Protein AF-A0A2T7PYX0-F1 (afdb_monomer)

Foldseek 3Di:
DDLVVLQVVLLQEAEEEEQDEPVLLLLVQLQLLLCVVAEPTQYEYEYEYAPVCQVQSLCLCCVWPNVPHHYDYQHDHQCNCPVVDDCPDPPNVCNRVSVVCVVCCCVSCVSRNDYHYDYSQKGWNHDDSDDDDPVDNDDDQDDDPCVPDDDDPDDDDDDPDDDPDDDPPPDHTDMDGDDDPDRCQVQLPDQVSQVSGIDRSVQCDWGHHNSDIDHRPPDDDDPDDPPDPPDDDDDDDDDDDDDDD

Sequence (245 aa):
MDSTYRRLVDLDTVHVAIFADEKLFPGVVTLTNSIVSNTASPVTFHFVTFPSNATRLRLWITGSKLRNITFEIVELPINALEGKYRSRSPRKELSSPLNFARFYLQSLFPTVGKIIYIDSDCLVLELYNIQLSSDHPVSLLRICDLRRDKFPPPPPPPPPLRTYKNKKLNLTAKLIHWNGQRKPWMSCQSPLWNQYSVPDPCGRVQWCVKGVSHRPGSSTPEEQSPITYISQPDNDLANVLPNGV

Structure (mmCIF, N/CA/C/O backbone):
data_AF-A0A2T7PYX0-F1
#
_entry.id   AF-A0A2T7PYX0-F1
#
loop_
_atom_site.group_PDB
_atom_site.id
_atom_site.type_symbol
_atom_site.label_atom_id
_atom_site.label_alt_id
_atom_site.label_comp_id
_atom_site.label_asym_id
_atom_site.label_entity_id
_atom_site.label_seq_id
_atom_site.pdbx_PDB_ins_code
_atom_site.Cartn_x
_atom_site.Cartn_y
_atom_site.Cartn_z
_atom_site.occupancy
_atom_site.B_iso_or_equiv
_atom_site.auth_seq_id
_atom_site.auth_comp_id
_atom_site.auth_asym_id
_atom_site.auth_atom_id
_atom_site.pdbx_PDB_model_num
ATOM 1 N N . MET A 1 1 ? -9.691 -28.119 5.910 1.00 45.59 1 MET A N 1
ATOM 2 C CA . MET A 1 1 ? -10.415 -26.835 6.057 1.00 45.59 1 MET A CA 1
ATOM 3 C C . MET A 1 1 ? -10.882 -26.400 4.681 1.00 45.59 1 MET A C 1
ATOM 5 O O . MET A 1 1 ? -10.051 -26.336 3.784 1.00 45.59 1 MET A O 1
ATOM 9 N N . ASP A 1 2 ? -12.185 -26.189 4.509 1.00 49.34 2 ASP A N 1
ATOM 10 C CA . ASP A 1 2 ? -12.818 -25.925 3.212 1.00 49.34 2 ASP A CA 1
ATOM 11 C C . ASP A 1 2 ? -12.583 -24.480 2.714 1.00 49.34 2 ASP A C 1
ATOM 13 O O . ASP A 1 2 ? -12.496 -23.532 3.499 1.00 49.34 2 ASP A O 1
ATOM 17 N N . SER A 1 3 ? -12.480 -24.322 1.394 1.00 50.75 3 SER A N 1
ATOM 18 C CA . SER A 1 3 ? -12.321 -23.058 0.662 1.00 50.75 3 SER A CA 1
ATOM 19 C C . SER A 1 3 ? -13.410 -22.031 0.994 1.00 50.75 3 SER A C 1
ATOM 21 O O . SER A 1 3 ? -13.128 -20.839 1.122 1.00 50.75 3 SER A O 1
ATOM 23 N N . THR A 1 4 ? -14.633 -22.505 1.229 1.00 55.12 4 THR A N 1
ATOM 24 C CA . THR A 1 4 ? -15.793 -21.701 1.622 1.00 55.12 4 THR A CA 1
ATOM 25 C C . THR A 1 4 ? -15.599 -21.060 2.997 1.00 55.12 4 THR A C 1
ATOM 27 O O . THR A 1 4 ? -15.899 -19.884 3.181 1.00 55.12 4 THR A O 1
ATOM 30 N N . TYR A 1 5 ? -15.017 -21.800 3.949 1.00 47.62 5 TYR A N 1
ATOM 31 C CA . TYR A 1 5 ? -14.741 -21.308 5.301 1.00 47.62 5 TYR A CA 1
ATOM 32 C C . TYR A 1 5 ? -13.643 -20.236 5.305 1.00 47.62 5 TYR A C 1
ATOM 34 O O . TYR A 1 5 ? -13.800 -19.209 5.959 1.00 47.62 5 TYR A O 1
ATOM 42 N N . ARG A 1 6 ? -12.572 -20.406 4.510 1.00 51.53 6 ARG A N 1
ATOM 43 C CA . ARG A 1 6 ? -11.558 -19.346 4.325 1.00 51.53 6 ARG A CA 1
ATOM 44 C C . ARG A 1 6 ? -12.172 -18.060 3.775 1.00 51.53 6 ARG A C 1
ATOM 46 O O . ARG A 1 6 ? -11.852 -16.986 4.264 1.00 51.53 6 ARG A O 1
ATOM 53 N N . ARG A 1 7 ? -13.086 -18.174 2.806 1.00 51.81 7 ARG A N 1
ATOM 54 C CA . ARG A 1 7 ? -13.753 -17.024 2.182 1.00 51.81 7 ARG A CA 1
ATOM 55 C C . ARG A 1 7 ? -14.640 -16.245 3.158 1.00 51.81 7 ARG A C 1
ATOM 57 O O . ARG A 1 7 ? -14.761 -15.039 3.005 1.00 51.81 7 ARG A O 1
ATOM 64 N N . LEU A 1 8 ? -15.239 -16.920 4.144 1.00 50.53 8 LEU A N 1
ATOM 65 C CA . LEU A 1 8 ? -16.044 -16.288 5.198 1.00 50.53 8 LEU A CA 1
ATOM 66 C C . LEU A 1 8 ? -15.177 -15.570 6.245 1.00 50.53 8 LEU A C 1
ATOM 68 O O . LEU A 1 8 ? -15.531 -14.471 6.653 1.00 50.53 8 LEU A O 1
ATOM 72 N N . VAL A 1 9 ? -14.030 -16.144 6.629 1.00 50.88 9 VAL A N 1
ATOM 73 C CA . VAL A 1 9 ? -13.067 -15.515 7.561 1.00 50.88 9 VAL A CA 1
ATOM 74 C C . VAL A 1 9 ? -12.442 -14.242 6.963 1.00 50.88 9 VAL A C 1
ATOM 76 O O . VAL A 1 9 ? -12.167 -13.284 7.682 1.00 50.88 9 VAL A O 1
ATOM 79 N N . ASP A 1 10 ? -12.285 -14.196 5.640 1.00 60.59 10 ASP A N 1
ATOM 80 C CA . ASP A 1 10 ? -11.769 -13.037 4.895 1.00 60.59 10 ASP A CA 1
ATOM 81 C C . ASP A 1 10 ? -12.749 -11.843 4.864 1.00 60.59 10 ASP A C 1
ATOM 83 O O . ASP A 1 10 ? -12.353 -10.718 4.571 1.00 60.59 10 ASP A O 1
ATOM 87 N N . LEU A 1 11 ? -14.041 -12.047 5.166 1.00 65.81 11 LEU A N 1
ATOM 88 C CA . LEU A 1 11 ? -15.045 -10.974 5.088 1.00 65.81 11 LEU A CA 1
ATOM 89 C C . LEU A 1 11 ? -14.947 -9.962 6.234 1.00 65.81 11 LEU A C 1
ATOM 91 O O . LEU A 1 11 ? -15.359 -8.815 6.042 1.00 65.81 11 LEU A O 1
ATOM 95 N N . ASP A 1 12 ? -14.401 -10.356 7.385 1.00 76.31 12 ASP A N 1
ATOM 96 C CA . ASP A 1 12 ? -14.245 -9.487 8.562 1.00 76.31 12 ASP A CA 1
ATOM 97 C C . ASP A 1 12 ? -12.929 -8.692 8.551 1.00 76.31 12 ASP A C 1
ATOM 99 O O . ASP A 1 12 ? -12.754 -7.755 9.335 1.00 76.31 12 ASP A O 1
ATOM 103 N N . THR A 1 13 ? -12.025 -9.022 7.625 1.00 86.06 13 THR A N 1
ATOM 104 C CA . THR A 1 13 ? -10.734 -8.352 7.445 1.00 86.06 13 THR A CA 1
ATOM 105 C C . THR A 1 13 ? -10.781 -7.409 6.245 1.00 86.06 13 THR A C 1
ATOM 107 O O . THR A 1 13 ? -11.358 -7.700 5.199 1.00 86.06 13 THR A O 1
ATOM 110 N N . VAL A 1 14 ? -10.163 -6.237 6.378 1.00 89.88 14 VAL A N 1
ATOM 111 C CA . VAL A 1 14 ? -9.991 -5.304 5.263 1.00 89.88 14 VAL A CA 1
ATOM 112 C C . VAL A 1 14 ? -8.691 -5.644 4.540 1.00 89.88 14 VAL A C 1
ATOM 114 O O . VAL A 1 14 ? -7.608 -5.506 5.103 1.00 89.88 14 VAL A O 1
ATOM 117 N N . HIS A 1 15 ? -8.779 -6.058 3.278 1.00 92.62 15 HIS A N 1
ATOM 118 C CA . HIS A 1 15 ? -7.598 -6.285 2.445 1.00 92.62 15 HIS A CA 1
ATOM 119 C C . HIS A 1 15 ? -7.263 -5.025 1.657 1.00 92.62 15 HIS A C 1
ATOM 121 O O . HIS A 1 15 ? -8.104 -4.514 0.913 1.00 92.62 15 HIS A O 1
ATOM 127 N N . VAL A 1 16 ? -6.031 -4.536 1.794 1.00 95.00 16 VAL A N 1
ATOM 128 C CA . VAL A 1 16 ? -5.561 -3.326 1.108 1.00 95.00 16 VAL A CA 1
ATOM 129 C C . VAL A 1 16 ? -4.380 -3.666 0.213 1.00 95.00 16 VAL A C 1
ATOM 131 O O . VAL A 1 16 ? -3.345 -4.103 0.704 1.00 95.00 16 VAL A O 1
ATOM 134 N N . ALA A 1 17 ? -4.510 -3.421 -1.089 1.00 96.38 17 ALA A N 1
ATOM 135 C CA . ALA A 1 17 ? -3.428 -3.564 -2.053 1.00 96.38 17 ALA A CA 1
ATOM 136 C C . ALA A 1 17 ? -2.773 -2.216 -2.362 1.00 96.38 17 ALA A C 1
ATOM 138 O O . ALA A 1 17 ? -3.450 -1.260 -2.751 1.00 96.38 17 ALA A O 1
ATOM 139 N N . ILE A 1 18 ? -1.446 -2.160 -2.241 1.00 96.56 18 ILE A N 1
ATOM 140 C CA . ILE A 1 18 ? -0.637 -0.978 -2.559 1.00 96.56 18 ILE A CA 1
ATOM 141 C C . ILE A 1 18 ? 0.453 -1.399 -3.543 1.00 96.56 18 ILE A C 1
ATOM 143 O O . ILE A 1 18 ? 1.272 -2.267 -3.248 1.00 96.56 18 ILE A O 1
ATOM 147 N N . PHE A 1 19 ? 0.466 -0.766 -4.714 1.00 94.69 19 PHE A N 1
ATOM 148 C CA . PHE A 1 19 ? 1.406 -1.059 -5.794 1.00 94.69 19 PHE A CA 1
ATOM 149 C C . PHE A 1 19 ? 2.456 0.040 -5.846 1.00 94.69 19 PHE A C 1
ATOM 151 O O . PHE A 1 19 ? 2.123 1.207 -6.060 1.00 94.69 19 PHE A O 1
ATOM 158 N N . ALA A 1 20 ? 3.721 -0.308 -5.632 1.00 92.00 20 ALA A N 1
ATOM 159 C CA . ALA A 1 20 ? 4.752 0.705 -5.474 1.00 92.00 20 ALA A CA 1
ATOM 160 C C . ALA A 1 20 ? 6.152 0.222 -5.840 1.00 92.00 20 ALA A C 1
ATOM 162 O O . ALA A 1 20 ? 6.590 -0.871 -5.486 1.00 92.00 20 ALA A O 1
ATOM 163 N N . ASP A 1 21 ? 6.869 1.099 -6.531 1.00 90.31 21 ASP A N 1
ATOM 164 C CA . ASP A 1 21 ? 8.304 0.982 -6.760 1.00 90.31 21 ASP A CA 1
ATOM 165 C C . ASP A 1 21 ? 9.078 1.624 -5.594 1.00 90.31 21 ASP A C 1
ATOM 167 O O . ASP A 1 21 ? 8.507 2.372 -4.800 1.00 90.31 21 ASP A O 1
ATOM 171 N N . GLU A 1 22 ? 10.387 1.393 -5.523 1.00 89.50 22 GLU A N 1
ATOM 172 C CA . GLU A 1 22 ? 11.297 1.902 -4.490 1.00 89.50 22 GLU A CA 1
ATOM 173 C C . GLU A 1 22 ? 11.087 3.385 -4.169 1.00 89.50 22 GLU A C 1
ATOM 175 O O . GLU A 1 22 ? 10.960 3.765 -3.006 1.00 89.50 22 GLU A O 1
ATOM 180 N N . LYS A 1 23 ? 11.000 4.222 -5.206 1.00 87.31 23 LYS A N 1
ATOM 181 C CA . LYS A 1 23 ? 10.829 5.679 -5.080 1.00 87.31 23 LYS A CA 1
ATOM 182 C C . LYS A 1 23 ? 9.535 6.099 -4.369 1.00 87.31 23 LYS A C 1
ATOM 184 O O . LYS A 1 23 ? 9.411 7.249 -3.951 1.00 87.31 23 LYS A O 1
ATOM 189 N N . LEU A 1 24 ? 8.559 5.196 -4.285 1.00 90.94 24 LEU A N 1
ATOM 190 C CA . LEU A 1 24 ? 7.258 5.412 -3.657 1.00 90.94 24 LEU A CA 1
ATOM 191 C C . LEU A 1 24 ? 7.187 4.821 -2.243 1.00 90.94 24 LEU A C 1
ATOM 193 O O . LEU A 1 24 ? 6.180 5.020 -1.574 1.00 90.94 24 LEU A O 1
ATOM 197 N N . PHE A 1 25 ? 8.228 4.137 -1.754 1.00 93.25 25 PHE A N 1
ATOM 198 C CA . PHE A 1 25 ? 8.221 3.521 -0.422 1.00 93.25 25 PHE A CA 1
ATOM 199 C C . PHE A 1 25 ? 7.932 4.500 0.724 1.00 93.25 25 PHE A C 1
ATOM 201 O O . PHE A 1 25 ? 7.120 4.125 1.567 1.00 93.25 25 PHE A O 1
ATOM 208 N N . PRO A 1 26 ? 8.443 5.753 0.740 1.00 92.06 26 PRO A N 1
ATOM 209 C CA . PRO A 1 26 ? 7.994 6.756 1.710 1.00 92.06 26 PRO A CA 1
ATOM 210 C C . PRO A 1 26 ? 6.471 6.950 1.704 1.00 92.06 26 PRO A C 1
ATOM 212 O O . PRO A 1 26 ? 5.853 7.059 2.761 1.00 92.06 26 PRO A O 1
ATOM 215 N N . GLY A 1 27 ? 5.868 6.945 0.511 1.00 92.81 27 GLY A N 1
ATOM 216 C CA . GLY A 1 27 ? 4.422 6.932 0.287 1.00 92.81 27 GLY A CA 1
ATOM 217 C C . GLY A 1 27 ? 3.745 5.730 0.929 1.00 92.81 27 GLY A C 1
ATOM 218 O O . GLY A 1 27 ? 2.864 5.880 1.769 1.00 92.81 27 GLY A O 1
ATOM 219 N N . VAL A 1 28 ? 4.220 4.533 0.583 1.00 95.62 28 VAL A N 1
ATOM 220 C CA . VAL A 1 28 ? 3.688 3.251 1.066 1.00 95.62 28 VAL A CA 1
ATOM 221 C C . VAL A 1 28 ? 3.674 3.178 2.586 1.00 95.62 28 VAL A C 1
ATOM 223 O O . VAL A 1 28 ? 2.632 2.888 3.171 1.00 95.62 28 VAL A O 1
ATOM 226 N N . VAL A 1 29 ? 4.805 3.449 3.242 1.00 95.88 29 VAL A N 1
ATOM 227 C CA . VAL A 1 29 ? 4.905 3.326 4.703 1.00 95.88 29 VAL A CA 1
ATOM 228 C C . VAL A 1 29 ? 4.085 4.399 5.415 1.00 95.88 29 VAL A C 1
ATOM 230 O O . VAL A 1 29 ? 3.474 4.114 6.443 1.00 95.88 29 VAL A O 1
ATOM 233 N N . THR A 1 30 ? 3.989 5.602 4.839 1.00 94.25 30 THR A N 1
ATOM 234 C CA . THR A 1 30 ? 3.149 6.681 5.380 1.00 94.25 30 THR A CA 1
ATOM 235 C C . THR A 1 30 ? 1.665 6.333 5.260 1.00 94.25 30 THR A C 1
ATOM 237 O O . THR A 1 30 ? 0.934 6.411 6.247 1.00 94.25 30 THR A O 1
ATOM 240 N N . LEU A 1 31 ? 1.219 5.885 4.081 1.00 95.56 31 LEU A N 1
ATOM 241 C CA . LEU A 1 31 ? -0.151 5.426 3.849 1.00 95.56 31 LEU A CA 1
ATOM 242 C C . LEU A 1 31 ? -0.504 4.267 4.787 1.00 95.56 31 LEU A C 1
ATOM 244 O O . LEU A 1 31 ? -1.531 4.318 5.460 1.00 95.56 31 LEU A O 1
ATOM 248 N N . THR A 1 32 ? 0.367 3.262 4.885 1.00 97.38 32 THR A N 1
ATOM 249 C CA . THR A 1 32 ? 0.182 2.102 5.773 1.00 97.38 32 THR A CA 1
ATOM 250 C C . THR A 1 32 ? -0.001 2.555 7.216 1.00 97.38 32 THR A C 1
ATOM 252 O O . THR A 1 32 ? -0.962 2.164 7.873 1.00 97.38 32 THR A O 1
ATOM 255 N N . ASN A 1 33 ? 0.866 3.451 7.693 1.00 96.38 33 ASN A N 1
ATOM 256 C CA . ASN A 1 33 ? 0.753 4.006 9.032 1.00 96.38 33 ASN A CA 1
ATOM 257 C C . ASN A 1 33 ? -0.545 4.808 9.233 1.00 96.38 33 ASN A C 1
ATOM 259 O O . ASN A 1 33 ? -1.154 4.708 10.297 1.00 96.38 33 ASN A O 1
ATOM 263 N N . SER A 1 34 ? -1.004 5.560 8.226 1.00 94.81 34 SER A N 1
ATOM 264 C CA . SER A 1 34 ? -2.297 6.259 8.292 1.00 94.81 34 SER A CA 1
ATOM 265 C C . SER A 1 34 ? -3.483 5.296 8.379 1.00 94.81 34 SER A C 1
ATOM 267 O O . SER A 1 34 ? -4.383 5.525 9.177 1.00 94.81 34 SER A O 1
ATOM 269 N N . ILE A 1 35 ? -3.453 4.178 7.647 1.00 94.69 35 ILE A N 1
ATOM 270 C CA . ILE A 1 35 ? -4.499 3.150 7.703 1.00 94.69 35 ILE A CA 1
ATOM 271 C C . ILE A 1 35 ? -4.519 2.503 9.084 1.00 94.69 35 ILE A C 1
ATOM 273 O O . ILE A 1 35 ? -5.569 2.472 9.718 1.00 94.69 35 ILE A O 1
ATOM 277 N N . VAL A 1 36 ? -3.365 2.046 9.576 1.00 94.25 36 VAL A N 1
ATOM 278 C CA . VAL A 1 36 ? -3.244 1.415 10.901 1.00 94.25 36 VAL A CA 1
ATOM 279 C C . VAL A 1 36 ? -3.719 2.351 12.013 1.00 94.25 36 VAL A C 1
ATOM 281 O O . VAL A 1 36 ? -4.397 1.911 12.932 1.00 94.25 36 VAL A O 1
ATOM 284 N N . SER A 1 37 ? -3.406 3.645 11.921 1.00 92.12 37 SER A N 1
ATOM 285 C CA . SER A 1 37 ? -3.789 4.622 12.950 1.00 92.12 37 SER A CA 1
ATOM 286 C C . SER A 1 37 ? -5.286 4.950 12.956 1.00 92.12 37 SER A C 1
ATOM 288 O O . SER A 1 37 ? -5.793 5.420 13.969 1.00 92.12 37 SER A O 1
ATOM 290 N N . ASN A 1 38 ? -5.984 4.736 11.836 1.00 89.75 38 ASN A N 1
ATOM 291 C CA . ASN A 1 38 ? -7.337 5.254 11.608 1.00 89.75 38 ASN A CA 1
ATOM 292 C C . ASN A 1 38 ? -8.369 4.180 11.215 1.00 89.75 38 ASN A C 1
ATOM 294 O O . ASN A 1 38 ? -9.470 4.507 10.765 1.00 89.75 38 ASN A O 1
ATOM 298 N N . THR A 1 39 ? -8.031 2.898 11.362 1.00 85.50 39 THR A N 1
ATOM 299 C CA . THR A 1 39 ? -8.917 1.776 11.015 1.00 85.50 39 THR A CA 1
ATOM 300 C C . THR A 1 39 ? -9.123 0.888 12.232 1.00 85.50 39 THR A C 1
ATOM 302 O O . THR A 1 39 ? -8.166 0.359 12.785 1.00 85.50 39 THR A O 1
ATOM 305 N N . ALA A 1 40 ? -10.380 0.714 12.646 1.00 84.81 40 ALA A N 1
ATOM 306 C CA . ALA A 1 40 ? -10.728 -0.147 13.780 1.00 84.81 40 ALA A CA 1
ATOM 307 C C . ALA A 1 40 ? -10.818 -1.638 13.399 1.00 84.81 40 ALA A C 1
ATOM 309 O O . ALA A 1 40 ? -10.677 -2.506 14.255 1.00 84.81 40 ALA A O 1
ATOM 310 N N . SER A 1 41 ? -11.084 -1.939 12.124 1.00 86.94 41 SER A N 1
ATOM 311 C CA . SER A 1 41 ? -11.137 -3.311 11.612 1.00 86.94 41 SER A CA 1
ATOM 312 C C . 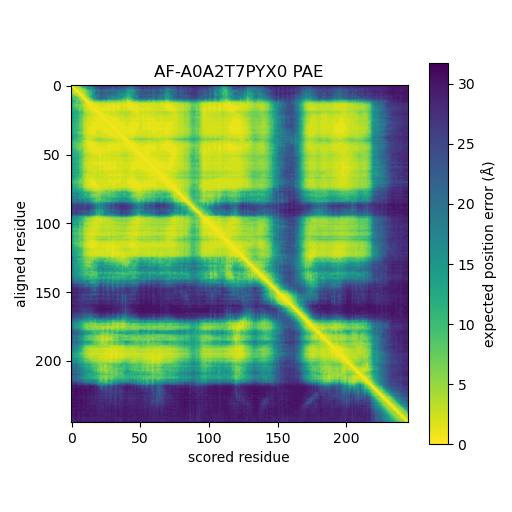SER A 1 41 ? -9.729 -3.893 11.422 1.00 86.94 41 SER A C 1
ATOM 314 O O . SER A 1 41 ? -8.816 -3.141 11.078 1.00 86.94 41 SER A O 1
ATOM 316 N N . PRO A 1 42 ? -9.543 -5.219 11.564 1.00 91.19 42 PRO A N 1
ATOM 317 C CA . PRO A 1 42 ? -8.309 -5.884 11.157 1.00 91.19 42 PRO A CA 1
ATOM 318 C C . PRO A 1 42 ? -7.977 -5.581 9.693 1.00 91.19 42 PRO A C 1
ATOM 320 O O . PRO A 1 42 ? -8.867 -5.585 8.838 1.00 91.19 42 PRO A O 1
ATOM 323 N N . VAL A 1 43 ? -6.700 -5.329 9.401 1.00 93.81 43 VAL A N 1
ATOM 324 C CA . VAL A 1 43 ? -6.228 -5.007 8.048 1.00 93.81 43 VAL A CA 1
ATOM 325 C C . VAL A 1 43 ? -5.117 -5.966 7.644 1.00 93.81 43 VAL A C 1
ATOM 327 O O . VAL A 1 43 ? -4.137 -6.123 8.373 1.00 93.81 43 VAL A O 1
ATOM 330 N N . THR A 1 44 ? -5.256 -6.562 6.461 1.00 95.69 44 THR A N 1
ATOM 331 C CA . THR A 1 44 ? -4.183 -7.301 5.789 1.00 95.69 44 THR A CA 1
ATOM 332 C C . THR A 1 44 ? -3.673 -6.479 4.614 1.00 95.69 44 THR A C 1
ATOM 334 O O . THR A 1 44 ? -4.437 -6.124 3.711 1.00 95.69 44 THR A O 1
ATOM 337 N N . PHE A 1 45 ? -2.380 -6.165 4.626 1.00 97.75 45 PHE A N 1
ATOM 338 C CA . PHE A 1 45 ? -1.734 -5.399 3.567 1.00 97.75 45 PHE A CA 1
ATOM 339 C C . PHE A 1 45 ? -1.105 -6.307 2.514 1.00 97.75 45 PHE A C 1
ATOM 341 O O . PHE A 1 45 ? -0.363 -7.234 2.823 1.00 97.75 45 PHE A O 1
ATOM 348 N N . HIS A 1 46 ? -1.351 -5.965 1.259 1.00 97.50 46 HIS A N 1
ATOM 349 C CA . HIS A 1 46 ? -0.854 -6.657 0.083 1.00 97.50 46 HIS A CA 1
ATOM 350 C C . HIS A 1 46 ? 0.055 -5.713 -0.697 1.00 97.50 46 HIS A C 1
ATOM 352 O O . HIS A 1 46 ? -0.406 -4.896 -1.501 1.00 97.50 46 HIS A O 1
ATOM 358 N N . PHE A 1 47 ? 1.357 -5.769 -0.427 1.00 97.88 47 PHE A N 1
ATOM 359 C CA . PHE A 1 47 ? 2.319 -4.881 -1.072 1.00 97.88 47 PHE A CA 1
ATOM 360 C C . PHE A 1 47 ? 2.817 -5.487 -2.377 1.00 97.88 47 PHE A C 1
ATOM 362 O O . PHE A 1 47 ? 3.509 -6.500 -2.365 1.00 97.88 47 PHE A O 1
ATOM 369 N N . VAL A 1 48 ? 2.515 -4.848 -3.504 1.00 96.69 48 VAL A N 1
ATOM 370 C CA . VAL A 1 48 ? 2.961 -5.316 -4.819 1.00 96.69 48 VAL A CA 1
ATOM 371 C C . VAL A 1 48 ? 4.157 -4.491 -5.280 1.00 96.69 48 VAL A C 1
ATOM 373 O O . VAL A 1 48 ? 4.054 -3.275 -5.475 1.00 96.69 48 VAL A O 1
ATOM 376 N N . THR A 1 49 ? 5.302 -5.145 -5.460 1.00 95.56 49 THR A N 1
ATOM 377 C CA . THR A 1 49 ? 6.552 -4.498 -5.886 1.00 95.56 49 THR A CA 1
ATOM 378 C C . THR A 1 49 ? 7.414 -5.446 -6.721 1.00 95.56 49 THR A C 1
ATOM 380 O O . THR A 1 49 ? 7.064 -6.607 -6.915 1.00 95.56 49 THR A O 1
ATOM 383 N N . PHE A 1 50 ? 8.533 -4.960 -7.256 1.00 93.69 50 PHE A N 1
ATOM 384 C CA . PHE A 1 50 ? 9.481 -5.807 -7.983 1.00 93.69 50 PHE A CA 1
ATOM 385 C C . PHE A 1 50 ? 10.288 -6.694 -7.020 1.00 93.69 50 PHE A C 1
ATOM 387 O O . PHE A 1 50 ? 10.612 -6.230 -5.922 1.00 93.69 50 PHE A O 1
ATOM 394 N N . PRO A 1 51 ? 10.707 -7.909 -7.433 1.00 94.75 51 PRO A N 1
ATOM 395 C CA . PRO A 1 51 ? 11.544 -8.792 -6.611 1.00 94.75 51 PRO A CA 1
ATOM 396 C C . PRO A 1 51 ? 12.785 -8.094 -6.032 1.00 94.75 51 PRO A C 1
ATOM 398 O O . PRO A 1 51 ? 13.090 -8.223 -4.850 1.00 94.75 51 PRO A O 1
ATOM 401 N N . SER A 1 52 ? 13.448 -7.247 -6.831 1.00 93.06 52 SER A N 1
ATOM 402 C CA . SER A 1 52 ? 14.627 -6.471 -6.412 1.00 93.06 52 SER A CA 1
ATOM 403 C C . SER A 1 52 ? 14.373 -5.524 -5.234 1.00 93.06 52 SER A C 1
ATOM 405 O O . SER A 1 52 ? 15.309 -5.130 -4.542 1.00 93.06 52 SER A O 1
ATOM 407 N N . ASN A 1 53 ? 13.116 -5.14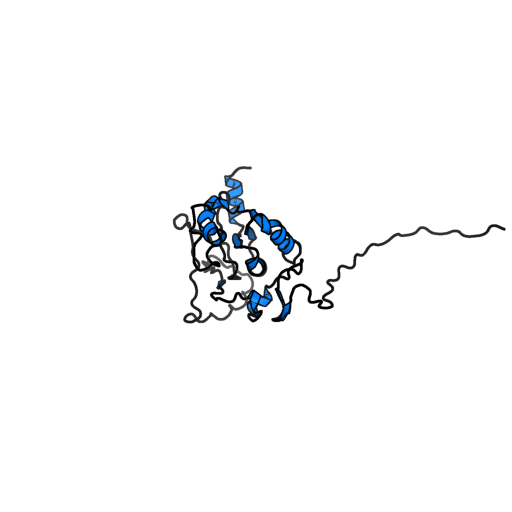1 -5.004 1.00 93.94 53 ASN A N 1
ATOM 408 C CA . ASN A 1 53 ? 12.726 -4.162 -3.996 1.00 93.94 53 ASN A CA 1
ATOM 409 C C . ASN A 1 53 ? 12.066 -4.810 -2.767 1.00 93.94 53 ASN A C 1
ATOM 411 O O . ASN A 1 53 ? 11.931 -4.151 -1.731 1.00 93.94 53 ASN A O 1
ATOM 415 N N . ALA A 1 54 ? 11.666 -6.082 -2.862 1.00 95.81 54 ALA A N 1
ATOM 416 C CA . ALA A 1 54 ? 10.876 -6.785 -1.854 1.00 95.81 54 ALA A CA 1
ATOM 417 C C . ALA A 1 54 ? 11.582 -6.846 -0.493 1.00 95.81 54 ALA A C 1
ATOM 419 O O . ALA A 1 54 ? 11.001 -6.472 0.528 1.00 95.81 54 ALA A O 1
ATOM 420 N N . THR A 1 55 ? 12.864 -7.227 -0.476 1.00 95.56 55 THR A N 1
ATOM 421 C CA . THR A 1 55 ? 13.675 -7.271 0.750 1.00 95.56 55 THR A CA 1
ATOM 422 C C . THR A 1 55 ? 13.711 -5.916 1.444 1.00 95.56 55 THR A C 1
ATOM 424 O O . THR A 1 55 ? 13.554 -5.834 2.659 1.00 95.56 55 THR A O 1
ATOM 427 N N . ARG A 1 56 ? 13.876 -4.833 0.681 1.00 94.00 56 ARG A N 1
ATOM 428 C CA . ARG A 1 56 ? 13.999 -3.496 1.262 1.00 94.00 56 ARG A CA 1
ATOM 429 C C . ARG A 1 56 ? 12.671 -2.985 1.811 1.00 94.00 56 ARG A C 1
ATOM 431 O O . ARG A 1 56 ? 12.659 -2.407 2.893 1.00 94.00 56 ARG A O 1
ATOM 438 N N . LEU A 1 57 ? 11.556 -3.247 1.125 1.00 96.06 57 LEU A N 1
ATOM 439 C CA . LEU A 1 57 ? 10.231 -2.924 1.658 1.00 96.06 57 LEU A CA 1
ATOM 440 C C . LEU A 1 57 ? 9.949 -3.695 2.950 1.00 96.06 57 LEU A C 1
ATOM 442 O O . LEU A 1 57 ? 9.490 -3.109 3.930 1.00 96.06 57 LEU A O 1
ATOM 446 N N . ARG A 1 58 ? 10.280 -4.993 2.969 1.00 96.94 58 ARG A N 1
ATOM 447 C CA . ARG A 1 58 ? 10.138 -5.844 4.153 1.00 96.94 58 ARG A CA 1
ATOM 448 C C . ARG A 1 58 ? 10.904 -5.264 5.335 1.00 96.94 58 ARG A C 1
ATOM 450 O O . ARG A 1 58 ? 10.302 -5.068 6.383 1.00 96.94 58 ARG A O 1
ATOM 457 N N . LEU A 1 59 ? 12.183 -4.936 5.145 1.00 95.62 59 LEU A N 1
ATOM 458 C CA . LEU A 1 59 ? 13.030 -4.353 6.188 1.00 95.62 59 LEU A CA 1
ATOM 459 C C . LEU A 1 59 ? 12.474 -3.032 6.728 1.00 95.62 59 LEU A C 1
ATOM 461 O O . LEU A 1 59 ? 12.508 -2.814 7.935 1.00 95.62 59 LEU A O 1
ATOM 465 N N . TRP A 1 60 ? 11.922 -2.171 5.870 1.00 95.44 60 TRP A N 1
ATOM 466 C CA . TRP A 1 60 ? 11.319 -0.911 6.314 1.00 95.44 60 TRP A CA 1
ATOM 467 C C . TRP A 1 60 ? 10.09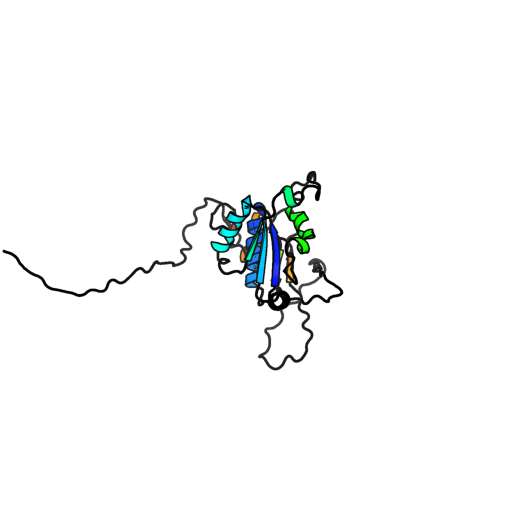2 -1.155 7.203 1.00 95.44 60 TRP A C 1
ATOM 469 O O . TRP A 1 60 ? 9.958 -0.566 8.279 1.00 95.44 60 TRP A O 1
ATOM 479 N N . ILE A 1 61 ? 9.208 -2.067 6.797 1.00 96.81 61 ILE A N 1
ATOM 480 C CA . ILE A 1 61 ? 8.013 -2.413 7.573 1.00 96.81 61 ILE A CA 1
ATOM 481 C C . ILE A 1 61 ? 8.416 -3.046 8.911 1.00 96.81 61 ILE A C 1
ATOM 483 O O . ILE A 1 61 ? 8.014 -2.555 9.965 1.00 96.81 61 ILE A O 1
ATOM 487 N N . THR A 1 62 ? 9.252 -4.088 8.886 1.00 96.31 62 THR A N 1
ATOM 488 C CA . THR A 1 62 ? 9.629 -4.851 10.087 1.00 96.31 62 THR A CA 1
ATOM 489 C C . THR A 1 62 ? 10.572 -4.091 11.016 1.00 96.31 62 THR A C 1
ATOM 491 O O . THR A 1 62 ? 10.586 -4.352 12.214 1.00 96.31 62 THR A O 1
ATOM 494 N N . GLY A 1 63 ? 11.355 -3.151 10.486 1.00 94.12 63 GLY A N 1
ATOM 495 C CA . GLY A 1 63 ? 12.291 -2.316 11.242 1.00 94.12 63 GLY A CA 1
ATOM 496 C C . GLY A 1 63 ? 11.681 -1.031 11.804 1.00 94.12 63 GLY A C 1
ATOM 497 O O . GLY A 1 63 ? 12.406 -0.210 12.356 1.00 94.12 63 GLY A O 1
ATOM 498 N N . SER A 1 64 ? 10.372 -0.820 11.656 1.00 93.12 64 SER A N 1
ATOM 499 C CA . SER A 1 64 ? 9.693 0.395 12.109 1.00 93.12 64 SER A CA 1
ATOM 500 C C . SER A 1 64 ? 8.557 0.092 13.089 1.00 93.12 64 SER A C 1
ATOM 502 O O . SER A 1 64 ? 8.310 -1.050 13.486 1.00 93.12 64 SER A O 1
ATOM 504 N N . LYS A 1 65 ? 7.798 1.125 13.466 1.00 92.50 65 LYS A N 1
ATOM 505 C CA . LYS A 1 65 ? 6.564 0.966 14.252 1.00 92.50 65 LYS A CA 1
ATOM 506 C C . LYS A 1 65 ? 5.494 0.102 13.564 1.00 92.50 65 LYS A C 1
ATOM 508 O O . LYS A 1 65 ? 4.549 -0.314 14.223 1.00 92.50 65 LYS A O 1
ATOM 513 N N . LEU A 1 66 ? 5.652 -0.200 12.273 1.00 96.25 66 LEU A N 1
ATOM 514 C CA . LEU A 1 66 ? 4.757 -1.065 11.502 1.00 96.25 66 LEU A CA 1
ATOM 515 C C . LEU A 1 66 ? 5.069 -2.564 11.641 1.00 96.25 66 LEU A C 1
ATOM 517 O O . LEU A 1 66 ? 4.401 -3.377 11.014 1.00 96.25 66 LEU A O 1
ATOM 521 N N . ARG A 1 67 ? 6.038 -2.963 12.474 1.00 95.75 67 ARG A N 1
ATOM 522 C CA . ARG A 1 67 ? 6.501 -4.359 12.585 1.00 95.75 67 ARG A CA 1
ATOM 523 C C 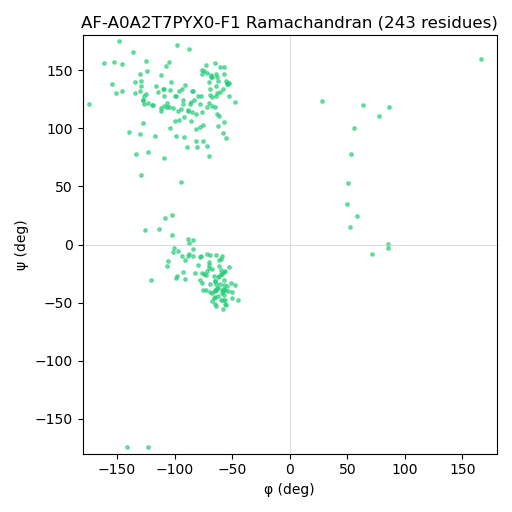. ARG A 1 67 ? 5.428 -5.406 12.916 1.00 95.75 67 ARG A C 1
ATOM 525 O O . ARG A 1 67 ? 5.634 -6.578 12.632 1.00 95.75 67 ARG A O 1
ATOM 532 N N . ASN A 1 68 ? 4.312 -4.984 13.513 1.00 95.69 68 ASN A N 1
ATOM 533 C CA . ASN A 1 68 ? 3.236 -5.866 13.973 1.00 95.69 68 ASN A CA 1
ATOM 534 C C . ASN A 1 68 ? 2.012 -5.884 13.035 1.00 95.69 68 ASN A C 1
ATOM 536 O O . ASN A 1 68 ? 0.975 -6.425 13.411 1.00 95.69 68 ASN A O 1
ATOM 540 N N . ILE A 1 69 ? 2.081 -5.267 11.849 1.00 97.06 69 ILE A N 1
ATOM 541 C CA . ILE A 1 69 ? 0.976 -5.348 10.881 1.00 97.06 69 ILE A CA 1
ATOM 542 C C . ILE A 1 69 ? 0.915 -6.740 10.241 1.00 97.06 69 ILE A C 1
ATOM 544 O O . ILE A 1 69 ? 1.932 -7.420 10.108 1.00 97.06 69 ILE A O 1
ATOM 548 N N . THR A 1 70 ? -0.269 -7.137 9.774 1.00 97.25 70 THR A N 1
ATOM 549 C CA . THR A 1 70 ? -0.420 -8.337 8.939 1.00 97.25 70 THR A CA 1
ATOM 550 C C . THR A 1 70 ? -0.190 -7.954 7.482 1.00 97.25 70 THR A C 1
ATOM 552 O O . THR A 1 70 ? -0.887 -7.080 6.962 1.00 97.25 70 THR A O 1
ATOM 555 N N . PHE A 1 71 ? 0.794 -8.565 6.819 1.00 98.00 71 PHE A N 1
ATOM 556 C CA . PHE A 1 71 ? 1.090 -8.247 5.425 1.00 98.00 71 PHE A CA 1
ATOM 557 C C . PHE A 1 71 ? 1.731 -9.392 4.644 1.00 98.00 71 PHE A C 1
ATOM 559 O O . PHE A 1 71 ? 2.428 -10.238 5.205 1.00 98.00 71 PHE A O 1
ATOM 566 N N . GLU A 1 72 ? 1.581 -9.330 3.324 1.00 97.19 72 GLU A N 1
ATOM 567 C CA . GLU A 1 72 ? 2.409 -10.049 2.364 1.00 97.19 72 GLU A CA 1
ATOM 568 C C . GLU A 1 72 ? 3.034 -9.098 1.337 1.00 97.19 72 GLU A C 1
ATOM 570 O O . GLU A 1 72 ? 2.570 -7.974 1.117 1.00 97.19 72 GLU A O 1
ATOM 575 N N . ILE A 1 73 ? 4.132 -9.550 0.727 1.00 97.75 73 ILE A N 1
ATOM 576 C CA . ILE A 1 73 ? 4.758 -8.869 -0.406 1.00 97.75 73 ILE A CA 1
ATOM 577 C C . ILE A 1 73 ? 4.569 -9.763 -1.622 1.00 97.75 73 ILE A C 1
ATOM 579 O O . ILE A 1 73 ? 5.116 -10.863 -1.671 1.00 97.75 73 ILE A O 1
ATOM 583 N N . VAL A 1 74 ? 3.806 -9.272 -2.591 1.00 95.81 74 VAL A N 1
ATOM 584 C CA . VAL A 1 74 ? 3.599 -9.921 -3.881 1.00 95.81 74 VAL A CA 1
ATOM 585 C C .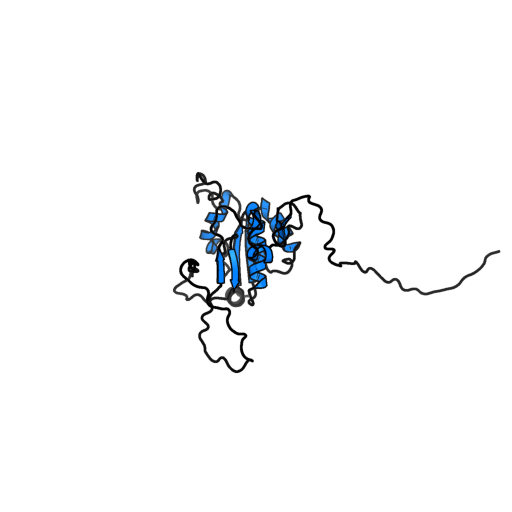 VAL A 1 74 ? 4.647 -9.395 -4.848 1.00 95.81 74 VAL A C 1
ATOM 587 O O . VAL A 1 74 ? 4.633 -8.230 -5.257 1.00 95.81 74 VAL A O 1
ATOM 590 N N . GLU A 1 75 ? 5.582 -10.266 -5.201 1.00 94.56 75 GLU A N 1
ATOM 591 C CA . GLU A 1 75 ? 6.654 -9.943 -6.130 1.00 94.56 75 GLU A CA 1
ATOM 592 C C . GLU A 1 75 ? 6.149 -10.050 -7.570 1.00 94.56 75 GLU A C 1
ATOM 594 O O . GLU A 1 75 ? 5.835 -11.131 -8.065 1.00 94.56 75 GLU A O 1
ATOM 599 N N . LEU A 1 76 ? 6.066 -8.913 -8.257 1.00 89.38 76 LEU A N 1
ATOM 600 C CA . LEU A 1 76 ? 5.665 -8.844 -9.654 1.00 89.38 76 LEU A CA 1
ATOM 601 C C . LEU A 1 76 ? 6.921 -8.809 -10.534 1.00 89.38 76 LEU A C 1
ATOM 603 O O . LEU A 1 76 ? 7.594 -7.775 -10.572 1.00 89.38 76 LEU A O 1
ATOM 607 N N . PRO A 1 77 ? 7.271 -9.884 -11.258 1.00 83.25 77 PRO A N 1
ATOM 608 C CA . PRO A 1 77 ? 8.433 -9.851 -12.131 1.00 83.25 77 PRO A CA 1
ATOM 609 C C . PRO A 1 77 ? 8.175 -8.901 -13.310 1.00 83.25 77 PRO A C 1
ATOM 611 O O . PRO A 1 77 ? 7.050 -8.766 -13.791 1.00 83.25 77 PRO A O 1
ATOM 614 N N . ILE A 1 78 ? 9.222 -8.213 -13.777 1.00 76.00 78 ILE A N 1
ATOM 615 C CA . ILE A 1 78 ? 9.114 -7.132 -14.779 1.00 76.00 78 ILE A CA 1
ATOM 616 C C . ILE A 1 78 ? 8.432 -7.615 -16.073 1.00 76.00 78 ILE A C 1
ATOM 618 O O . ILE A 1 78 ? 7.662 -6.877 -16.687 1.00 76.00 78 ILE A O 1
ATOM 622 N N . ASN A 1 79 ? 8.666 -8.871 -16.451 1.00 75.56 79 ASN A N 1
ATOM 623 C CA . ASN A 1 79 ? 8.092 -9.507 -17.635 1.00 75.56 79 ASN A CA 1
ATOM 624 C C . ASN A 1 79 ? 6.630 -9.969 -17.463 1.00 75.56 79 ASN A C 1
ATOM 626 O O . ASN A 1 79 ? 5.980 -10.277 -18.457 1.00 75.56 79 ASN A O 1
ATOM 630 N N . ALA A 1 80 ? 6.055 -9.970 -16.251 1.00 73.38 80 ALA A N 1
ATOM 631 C CA . ALA A 1 80 ? 4.664 -10.401 -16.024 1.00 73.38 80 ALA A CA 1
ATOM 632 C C . ALA A 1 80 ? 3.634 -9.581 -16.823 1.00 73.38 80 ALA A C 1
ATOM 634 O O . ALA A 1 80 ? 2.520 -10.042 -17.111 1.00 73.38 80 ALA A O 1
ATOM 635 N N . LEU A 1 81 ? 4.008 -8.345 -17.164 1.00 69.44 81 LEU A N 1
ATOM 636 C CA . LEU A 1 81 ? 3.198 -7.404 -17.930 1.00 69.44 81 LEU A CA 1
ATOM 637 C C . LEU A 1 81 ? 3.788 -7.102 -19.312 1.00 69.44 81 LEU A C 1
ATOM 639 O O . LEU A 1 81 ? 3.346 -6.164 -19.974 1.00 69.44 81 LEU A O 1
ATOM 643 N N . GLU A 1 82 ? 4.759 -7.889 -19.772 1.00 69.06 82 GLU A N 1
ATOM 644 C CA . GLU A 1 82 ? 5.322 -7.740 -21.110 1.00 69.06 82 GLU A CA 1
ATOM 645 C C . GLU A 1 82 ? 4.225 -7.867 -22.179 1.00 69.06 82 GLU A C 1
ATOM 647 O O . GLU A 1 82 ? 3.319 -8.694 -22.079 1.00 69.06 82 GLU A O 1
ATOM 652 N N . GLY A 1 83 ? 4.231 -6.955 -23.155 1.00 66.38 83 GLY A N 1
ATOM 653 C CA . GLY A 1 83 ? 3.179 -6.852 -24.175 1.00 66.38 83 GLY A CA 1
ATOM 654 C C . GLY A 1 83 ? 1.824 -6.315 -23.682 1.00 66.38 83 GLY A C 1
ATOM 655 O O . GLY A 1 83 ? 0.967 -6.007 -24.507 1.00 66.38 83 GLY A O 1
ATOM 656 N N . LYS A 1 84 ? 1.621 -6.135 -22.367 1.00 66.50 84 LYS A N 1
ATOM 657 C CA . LYS A 1 84 ? 0.354 -5.662 -21.768 1.00 66.50 84 LYS A CA 1
ATOM 658 C C . LYS A 1 84 ? 0.326 -4.161 -21.471 1.00 66.50 84 LYS A C 1
ATOM 660 O O . LYS A 1 84 ? -0.708 -3.633 -21.070 1.00 66.50 84 LYS A O 1
ATOM 665 N N . TYR A 1 85 ? 1.442 -3.458 -21.6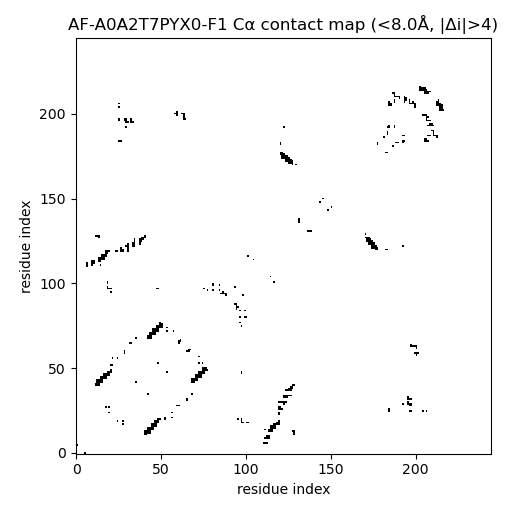65 1.00 66.81 85 TYR A N 1
ATOM 666 C CA . TYR A 1 85 ? 1.521 -2.001 -21.556 1.00 66.81 85 TYR A CA 1
ATOM 667 C C . TYR A 1 85 ? 2.526 -1.422 -22.561 1.00 66.81 85 TYR A C 1
ATOM 669 O O . TYR A 1 85 ? 3.460 -2.091 -23.003 1.00 66.81 85 TYR A O 1
ATOM 677 N N . ARG A 1 86 ? 2.348 -0.149 -22.935 1.00 60.53 86 ARG A N 1
ATOM 678 C CA . ARG A 1 86 ? 3.274 0.552 -23.837 1.00 60.53 86 ARG A CA 1
ATOM 679 C C . ARG A 1 86 ? 4.424 1.148 -23.023 1.00 60.53 86 ARG A C 1
ATOM 681 O O . ARG A 1 86 ? 4.237 2.163 -22.359 1.00 60.53 86 ARG A O 1
ATOM 688 N N . SER A 1 87 ? 5.621 0.559 -23.101 1.00 53.47 87 SER A N 1
ATOM 689 C CA . SER A 1 87 ? 6.797 1.046 -22.350 1.00 53.47 87 SER A CA 1
ATOM 690 C C . SER A 1 87 ? 7.353 2.393 -22.851 1.00 53.47 87 SER A C 1
ATOM 692 O O . SER A 1 87 ? 8.090 3.064 -22.133 1.00 53.47 87 SER A O 1
ATOM 694 N N . ARG A 1 88 ? 6.954 2.843 -24.051 1.00 51.25 88 ARG A N 1
ATOM 695 C CA . ARG A 1 88 ? 7.362 4.122 -24.667 1.00 51.25 88 ARG A CA 1
ATOM 696 C C . ARG A 1 88 ? 6.378 5.268 -24.395 1.00 51.25 88 ARG A C 1
ATOM 698 O O . ARG A 1 88 ? 5.909 5.917 -25.327 1.00 51.25 88 ARG A O 1
ATOM 705 N N . SER A 1 89 ? 6.048 5.545 -23.134 1.00 50.66 89 SER A N 1
ATOM 706 C CA . SER A 1 89 ? 5.399 6.822 -22.801 1.00 50.66 89 SER A CA 1
ATOM 707 C C . SER A 1 89 ? 6.466 7.909 -22.599 1.00 50.66 89 SER A C 1
ATOM 709 O O . SER A 1 89 ? 7.389 7.677 -21.818 1.00 50.66 89 SER A O 1
ATOM 711 N N . PRO A 1 90 ? 6.344 9.111 -23.196 1.00 49.41 90 PRO A N 1
ATOM 712 C CA . PRO A 1 90 ? 7.296 10.211 -22.981 1.00 49.41 90 PRO A CA 1
ATOM 713 C C . PRO A 1 90 ? 7.377 10.685 -21.516 1.00 49.41 90 PRO A C 1
ATOM 715 O O . PRO A 1 90 ? 8.318 11.376 -21.137 1.00 49.41 90 PRO A O 1
ATOM 718 N N . ARG A 1 91 ? 6.429 10.277 -20.659 1.00 48.59 91 ARG A N 1
ATOM 719 C CA . ARG A 1 91 ? 6.457 10.490 -19.206 1.00 48.59 91 ARG A CA 1
ATOM 720 C C . ARG A 1 91 ? 6.966 9.224 -18.500 1.00 48.59 91 ARG A C 1
ATOM 722 O O . ARG A 1 91 ? 6.167 8.353 -18.174 1.00 48.59 91 ARG A O 1
ATOM 729 N N . LYS A 1 92 ? 8.275 9.132 -18.222 1.00 50.25 92 LYS A N 1
ATOM 73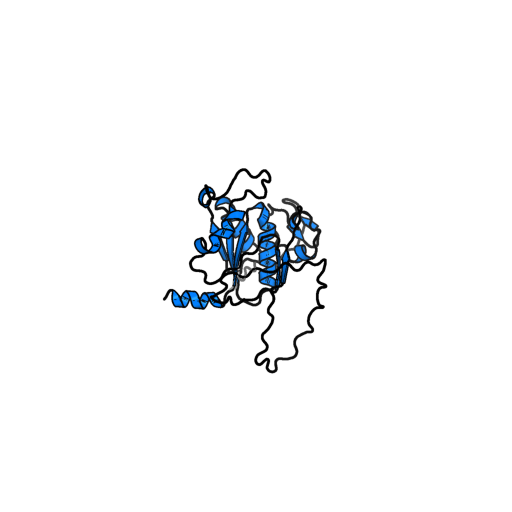0 C CA . LYS A 1 92 ? 8.924 7.997 -17.508 1.00 50.25 92 LYS A CA 1
ATOM 731 C C . LYS A 1 92 ? 8.277 7.634 -16.156 1.00 50.25 92 LYS A C 1
ATOM 733 O O . LYS A 1 92 ? 8.470 6.545 -15.631 1.00 50.25 92 LYS A O 1
ATOM 738 N N . GLU A 1 93 ? 7.508 8.544 -15.567 1.00 50.06 93 GLU A N 1
ATOM 739 C CA . GLU A 1 93 ? 6.788 8.322 -14.308 1.00 50.06 93 GLU A CA 1
ATOM 740 C C . GLU A 1 93 ? 5.523 7.461 -14.472 1.00 50.06 93 GLU A C 1
ATOM 742 O O . GLU A 1 93 ? 5.116 6.791 -13.524 1.00 50.06 93 GLU A O 1
ATOM 747 N N . LEU A 1 94 ? 4.938 7.425 -15.676 1.00 53.00 94 LEU A N 1
ATOM 748 C CA . LEU A 1 94 ? 3.743 6.640 -16.011 1.00 53.00 94 LEU A CA 1
ATOM 749 C C . LEU A 1 94 ? 4.073 5.257 -16.590 1.00 53.00 94 LEU A C 1
ATOM 751 O O . LEU A 1 94 ? 3.178 4.428 -16.719 1.00 53.00 94 LEU A O 1
ATOM 755 N N . SER A 1 95 ? 5.340 4.989 -16.908 1.00 59.31 95 SER A N 1
ATOM 756 C CA . SER A 1 95 ? 5.774 3.764 -17.586 1.00 59.31 95 SER A CA 1
ATOM 757 C C . SER A 1 95 ? 6.079 2.592 -16.651 1.00 59.31 95 SER A C 1
ATOM 759 O O . SER A 1 95 ? 6.507 1.548 -17.139 1.00 59.31 95 SER A O 1
ATOM 761 N N . SER A 1 96 ? 5.910 2.743 -15.330 1.00 74.38 96 SER A N 1
ATOM 762 C CA . SER A 1 96 ? 6.137 1.623 -14.409 1.00 74.38 96 SER A CA 1
ATOM 763 C C . SER A 1 96 ? 5.072 0.538 -14.621 1.00 74.38 96 SER A C 1
ATOM 765 O O . SER A 1 96 ? 3.882 0.856 -14.523 1.00 74.38 96 SER A O 1
ATOM 767 N N . PRO A 1 97 ? 5.463 -0.734 -14.844 1.00 79.12 97 PRO A N 1
ATOM 768 C CA . PRO A 1 97 ? 4.542 -1.872 -14.888 1.00 79.12 97 PRO A CA 1
ATOM 769 C C . PRO A 1 97 ? 3.549 -1.909 -13.718 1.00 79.12 97 PRO A C 1
ATOM 771 O O . PRO A 1 97 ? 2.385 -2.257 -13.902 1.00 79.12 97 PRO A O 1
ATOM 774 N N . LEU A 1 98 ? 3.967 -1.479 -12.523 1.00 85.81 98 LEU A N 1
ATOM 775 C CA . LEU A 1 98 ? 3.133 -1.490 -11.315 1.00 85.81 98 LEU A CA 1
ATOM 776 C C . LEU A 1 98 ? 1.882 -0.603 -11.440 1.00 85.81 98 LEU A C 1
ATOM 778 O O . LEU A 1 98 ? 0.838 -0.939 -10.889 1.00 85.81 98 LEU A O 1
ATOM 782 N N . ASN A 1 99 ? 1.935 0.460 -12.252 1.00 82.31 99 ASN A N 1
ATOM 783 C CA . ASN A 1 99 ? 0.766 1.292 -12.553 1.00 82.31 99 ASN A CA 1
ATOM 784 C C . ASN A 1 99 ? -0.271 0.569 -13.423 1.00 82.31 99 ASN A C 1
ATOM 786 O O . ASN A 1 99 ? -1.414 1.010 -13.489 1.00 82.31 99 ASN A O 1
ATOM 790 N N . PHE A 1 100 ? 0.108 -0.489 -14.136 1.00 82.75 100 PHE A N 1
ATOM 791 C CA . PHE A 1 100 ? -0.805 -1.302 -14.944 1.00 82.75 100 PHE A CA 1
ATOM 792 C C . PHE A 1 100 ? -1.235 -2.564 -14.193 1.00 82.75 100 PHE A C 1
ATOM 794 O O . PHE A 1 100 ? -2.343 -3.054 -14.393 1.00 82.75 100 PHE A O 1
ATOM 801 N N . ALA A 1 101 ? -0.398 -3.047 -13.274 1.00 84.81 101 ALA A N 1
ATOM 802 C CA . ALA A 1 101 ? -0.666 -4.214 -12.444 1.00 84.81 101 ALA A CA 1
ATOM 803 C C . ALA A 1 101 ? -1.963 -4.095 -11.621 1.00 84.81 101 ALA A C 1
ATOM 805 O O . ALA A 1 101 ? -2.643 -5.097 -11.421 1.00 84.81 101 ALA A O 1
ATOM 806 N N . ARG A 1 102 ? -2.369 -2.876 -11.230 1.00 83.88 102 ARG A N 1
ATOM 807 C CA . ARG A 1 102 ? -3.641 -2.623 -10.521 1.00 83.88 102 ARG A CA 1
ATOM 808 C C . ARG A 1 102 ? -4.889 -3.102 -11.271 1.00 83.88 102 ARG A C 1
ATOM 810 O O . ARG A 1 102 ? -5.908 -3.363 -10.649 1.00 83.88 102 ARG A O 1
ATOM 817 N N . PHE A 1 103 ? -4.829 -3.234 -12.598 1.00 84.75 103 PHE A N 1
ATOM 818 C CA . PHE A 1 103 ? -5.950 -3.762 -13.385 1.00 84.75 103 PHE A CA 1
ATOM 819 C C . PHE A 1 103 ? -6.071 -5.290 -13.298 1.00 84.75 103 PHE A C 1
ATOM 821 O O . PHE A 1 103 ? -7.075 -5.849 -13.721 1.00 84.75 103 PHE A O 1
ATOM 828 N N . TYR A 1 104 ? -5.077 -5.961 -12.714 1.00 84.94 104 TYR A N 1
ATOM 829 C CA . TYR A 1 104 ? -5.007 -7.413 -12.570 1.00 84.94 104 TYR A CA 1
ATOM 830 C C . TYR A 1 104 ? -5.232 -7.868 -11.120 1.00 84.94 104 TYR A C 1
ATOM 832 O O . TYR A 1 104 ? -4.815 -8.964 -10.761 1.00 84.94 104 TYR A O 1
ATOM 840 N N . LEU A 1 105 ? -5.901 -7.063 -10.279 1.00 86.19 105 LEU A N 1
ATOM 841 C CA . LEU A 1 105 ? -6.183 -7.395 -8.870 1.00 86.19 105 LEU A CA 1
ATOM 842 C C . LEU A 1 105 ? -6.798 -8.788 -8.702 1.00 86.19 105 LEU A C 1
ATOM 844 O O . LEU A 1 105 ? -6.330 -9.559 -7.874 1.00 86.19 105 LEU A O 1
ATOM 848 N N . GLN A 1 106 ? -7.791 -9.138 -9.523 1.00 82.75 106 GLN A N 1
ATOM 849 C CA . GLN A 1 106 ? -8.435 -10.452 -9.456 1.00 82.75 106 GLN A CA 1
ATOM 850 C C . GLN A 1 106 ? -7.462 -11.599 -9.768 1.00 82.75 106 GLN A C 1
ATOM 852 O O . GLN A 1 106 ? -7.545 -12.661 -9.159 1.00 82.75 106 GLN A O 1
ATOM 857 N N . SER A 1 107 ? -6.537 -11.396 -10.710 1.00 84.62 107 SER A N 1
ATOM 858 C CA . SER A 1 107 ? -5.531 -12.400 -11.068 1.00 84.62 107 SER A CA 1
ATOM 859 C C . SER A 1 107 ? -4.411 -12.499 -10.033 1.00 84.62 107 SER A C 1
ATOM 861 O O . SER A 1 107 ? -3.869 -13.580 -9.836 1.00 84.62 107 SER A O 1
ATOM 863 N N . LEU A 1 108 ? -4.061 -11.382 -9.389 1.00 85.88 108 LEU A N 1
ATOM 864 C CA . LEU A 1 108 ? -3.023 -11.321 -8.359 1.00 85.88 108 LEU A CA 1
ATOM 865 C C . LEU A 1 108 ? -3.514 -11.855 -7.007 1.00 85.88 108 LEU A C 1
ATOM 867 O O . LEU A 1 108 ? -2.727 -12.432 -6.268 1.00 85.88 108 LEU A O 1
ATOM 871 N N . PHE A 1 109 ? -4.807 -11.706 -6.708 1.00 89.06 109 PHE A N 1
ATOM 872 C CA . PHE A 1 109 ? -5.409 -12.069 -5.422 1.00 89.06 109 PHE A CA 1
ATOM 873 C C . PHE A 1 109 ? -6.664 -12.945 -5.597 1.00 89.06 109 PHE A C 1
ATOM 875 O O . PHE A 1 109 ? -7.751 -12.561 -5.164 1.00 89.06 109 PHE A O 1
ATOM 882 N N . PRO A 1 110 ? -6.556 -14.135 -6.219 1.00 84.69 110 PRO A N 1
ATOM 883 C CA . PRO A 1 110 ? -7.718 -14.959 -6.570 1.00 84.69 110 PRO A CA 1
ATOM 884 C C . PRO A 1 110 ? -8.463 -15.530 -5.355 1.00 84.69 110 PRO A C 1
ATOM 886 O O . PRO A 1 110 ? -9.628 -15.911 -5.461 1.00 84.69 110 PRO A O 1
ATOM 889 N N . THR A 1 111 ? -7.794 -15.615 -4.204 1.00 83.75 111 THR A N 1
ATOM 890 C CA . THR A 1 111 ? -8.363 -16.138 -2.956 1.00 83.75 111 THR A CA 1
ATOM 891 C C . THR A 1 111 ? -9.005 -15.063 -2.088 1.00 83.75 111 THR A C 1
ATOM 893 O O . THR A 1 111 ? -9.719 -15.417 -1.154 1.00 83.75 111 THR A O 1
ATOM 896 N N . VAL A 1 112 ? -8.761 -13.782 -2.382 1.00 84.44 112 VAL A N 1
ATOM 897 C CA . VAL A 1 112 ? -9.255 -12.662 -1.577 1.00 84.44 112 VAL A CA 1
ATOM 898 C C . VAL A 1 112 ? -10.664 -12.305 -2.028 1.00 84.44 112 VAL A C 1
ATOM 900 O O . VAL A 1 112 ? -10.901 -12.001 -3.197 1.00 84.44 112 VAL A O 1
ATOM 903 N N . GLY A 1 113 ? -11.622 -12.342 -1.100 1.00 80.06 113 GLY A N 1
ATOM 904 C CA . GLY A 1 113 ? -13.030 -12.088 -1.423 1.00 80.06 113 GLY A CA 1
ATOM 905 C C . GLY A 1 113 ? -13.302 -10.642 -1.846 1.00 80.06 113 GLY A C 1
ATOM 906 O O . GLY A 1 113 ? -14.054 -10.398 -2.789 1.00 80.06 113 GLY A O 1
ATOM 907 N N . LYS A 1 114 ? -12.680 -9.683 -1.153 1.00 84.62 114 LYS A N 1
ATOM 908 C CA . LYS A 1 114 ? -12.806 -8.242 -1.399 1.00 84.62 114 LYS A CA 1
ATOM 909 C C . LYS A 1 114 ? -11.485 -7.553 -1.098 1.00 84.62 114 LYS A C 1
ATOM 911 O O . LYS A 1 114 ? -10.929 -7.741 -0.022 1.00 84.62 114 LYS A O 1
ATOM 916 N N . ILE A 1 115 ? -11.029 -6.704 -2.014 1.00 88.50 115 ILE A N 1
ATOM 917 C CA . ILE A 1 115 ? -9.758 -5.990 -1.895 1.00 88.50 115 ILE A CA 1
ATOM 918 C C . ILE A 1 115 ? -9.920 -4.517 -2.265 1.00 88.50 115 ILE A C 1
ATOM 920 O O . ILE A 1 115 ? -10.639 -4.176 -3.205 1.00 88.50 115 ILE A O 1
ATOM 924 N N . ILE A 1 116 ? -9.257 -3.640 -1.515 1.00 90.19 116 ILE A N 1
ATOM 925 C CA . ILE A 1 116 ? -9.244 -2.195 -1.738 1.00 90.19 116 ILE A CA 1
ATOM 926 C C . ILE A 1 116 ? -7.877 -1.816 -2.294 1.00 90.19 116 ILE A C 1
ATOM 928 O O . ILE A 1 116 ? -6.859 -1.991 -1.634 1.00 90.19 116 ILE A O 1
ATOM 932 N N . TYR A 1 117 ? -7.848 -1.271 -3.502 1.00 91.62 117 TYR A N 1
ATOM 933 C CA . TYR A 1 117 ? -6.646 -0.650 -4.046 1.00 91.62 117 TYR A CA 1
ATOM 934 C C . TYR A 1 117 ? -6.525 0.796 -3.557 1.00 91.62 117 TYR A C 1
ATOM 936 O O . TYR A 1 117 ? -7.492 1.553 -3.661 1.00 91.62 117 TYR A O 1
ATOM 944 N N . ILE A 1 118 ? -5.346 1.193 -3.066 1.00 92.06 118 ILE A N 1
ATOM 945 C CA . ILE A 1 118 ? -5.061 2.581 -2.671 1.00 92.06 118 ILE A CA 1
ATOM 946 C C . ILE A 1 118 ? -3.695 3.011 -3.225 1.00 92.06 118 ILE A C 1
ATOM 948 O O . ILE A 1 118 ? -2.692 2.317 -3.045 1.00 92.06 118 ILE A O 1
ATOM 952 N N . ASP A 1 119 ? -3.650 4.172 -3.887 1.00 90.19 119 ASP A N 1
ATOM 953 C CA . ASP A 1 119 ? -2.403 4.762 -4.389 1.00 90.19 119 ASP A CA 1
ATOM 954 C C . ASP A 1 119 ? -1.483 5.208 -3.238 1.00 90.19 119 ASP A C 1
ATOM 956 O O . ASP A 1 119 ? -1.934 5.753 -2.234 1.00 90.19 119 ASP A O 1
ATOM 960 N N . SER A 1 120 ? -0.165 5.062 -3.414 1.00 91.06 120 SER A N 1
ATOM 961 C CA . SER A 1 120 ? 0.851 5.409 -2.398 1.00 91.06 120 SER A CA 1
ATOM 962 C C . SER A 1 120 ? 0.930 6.897 -2.019 1.00 91.06 120 SER A C 1
ATOM 964 O O . SER A 1 120 ? 1.654 7.255 -1.096 1.00 91.06 120 SER A O 1
ATOM 966 N N . ASP A 1 121 ? 0.238 7.779 -2.740 1.00 88.31 121 ASP A N 1
ATOM 967 C CA . ASP A 1 121 ? 0.155 9.220 -2.472 1.00 88.31 121 ASP A CA 1
ATOM 968 C C . ASP A 1 121 ? -1.167 9.622 -1.801 1.00 88.31 121 ASP A C 1
ATOM 970 O O . ASP A 1 121 ? -1.606 10.773 -1.877 1.00 88.31 121 ASP A O 1
ATOM 974 N N . CYS A 1 122 ? -1.777 8.667 -1.104 1.00 90.25 122 CYS A N 1
ATOM 975 C CA . CYS A 1 122 ? -2.971 8.849 -0.301 1.00 90.25 122 CYS A CA 1
ATOM 976 C C . CYS A 1 122 ? -2.668 8.874 1.210 1.00 90.25 122 CYS A C 1
ATOM 978 O O . CYS A 1 122 ? -1.686 8.297 1.675 1.00 90.25 122 CYS A O 1
ATOM 980 N N . LEU A 1 123 ? -3.564 9.489 1.987 1.00 89.31 123 LEU A N 1
ATOM 981 C CA . LEU A 1 123 ? -3.666 9.353 3.443 1.00 89.31 123 LEU A CA 1
ATOM 982 C C . LEU A 1 123 ? -5.087 8.957 3.823 1.00 89.31 123 LEU A C 1
ATOM 984 O O . LEU A 1 123 ? -6.047 9.630 3.440 1.00 89.31 123 LEU A O 1
ATOM 988 N N . VAL A 1 124 ? -5.217 7.893 4.605 1.00 88.25 124 VAL A N 1
ATOM 989 C CA . VAL A 1 124 ? -6.502 7.410 5.109 1.00 88.25 124 VAL A CA 1
ATOM 990 C C . VAL A 1 124 ? -6.758 8.029 6.477 1.00 88.25 124 VAL A C 1
ATOM 992 O O . VAL A 1 124 ? -5.960 7.858 7.396 1.00 88.25 124 VAL A O 1
ATOM 995 N N . LEU A 1 125 ? -7.872 8.754 6.592 1.00 84.06 125 LEU A N 1
ATOM 996 C CA . LEU A 1 125 ? -8.347 9.351 7.843 1.00 84.06 125 LEU A CA 1
ATOM 997 C C . LEU A 1 125 ? -9.439 8.515 8.510 1.00 84.06 125 LEU A C 1
ATOM 999 O O . LEU A 1 125 ? -9.550 8.557 9.725 1.00 84.06 125 LEU A O 1
ATOM 1003 N N . GLU A 1 126 ? -10.233 7.776 7.732 1.00 80.19 126 GLU A N 1
ATOM 1004 C CA . GLU A 1 126 ? -11.197 6.778 8.215 1.00 80.19 126 GLU A CA 1
ATOM 1005 C C . GLU A 1 126 ? -11.361 5.699 7.133 1.00 80.19 126 GLU A C 1
ATOM 1007 O O . GLU A 1 126 ? -11.605 6.029 5.968 1.00 80.19 126 GLU A O 1
ATOM 1012 N N . LEU A 1 127 ? -11.261 4.420 7.499 1.00 77.00 127 LEU A N 1
ATOM 1013 C CA . LEU A 1 127 ? -11.537 3.289 6.606 1.00 77.00 127 LEU A CA 1
ATOM 1014 C C . LEU A 1 127 ? -12.500 2.316 7.280 1.00 77.00 127 LEU A C 1
ATOM 1016 O O . LEU A 1 127 ? -12.354 1.985 8.455 1.00 77.00 127 LEU A O 1
ATOM 1020 N N . TYR A 1 128 ? -13.483 1.849 6.514 1.00 74.81 128 TYR A N 1
ATOM 1021 C CA . TYR A 1 128 ? -14.515 0.937 6.993 1.00 74.81 128 TYR A CA 1
ATOM 1022 C C . TYR A 1 128 ? -14.554 -0.324 6.140 1.00 74.81 128 TYR A C 1
ATOM 1024 O O . TYR A 1 128 ? -14.296 -0.287 4.934 1.00 74.81 128 TYR A O 1
ATOM 1032 N N . ASN A 1 129 ? -14.940 -1.435 6.764 1.00 70.25 129 ASN A N 1
ATOM 1033 C CA . ASN A 1 129 ? -15.227 -2.674 6.061 1.00 70.25 129 ASN A CA 1
ATOM 1034 C C . ASN A 1 129 ? -16.555 -2.547 5.281 1.00 70.25 129 ASN A C 1
ATOM 1036 O O . ASN A 1 129 ? -17.628 -2.876 5.781 1.00 70.25 129 ASN A O 1
ATOM 1040 N N . ILE A 1 130 ? -16.493 -2.002 4.063 1.00 70.75 130 ILE A N 1
ATOM 1041 C CA . ILE A 1 130 ? -17.671 -1.763 3.215 1.00 70.75 130 ILE A CA 1
ATOM 1042 C C . ILE A 1 130 ? -18.130 -3.082 2.588 1.00 70.75 130 ILE A C 1
ATOM 1044 O O . ILE A 1 130 ? -17.338 -3.784 1.958 1.00 70.75 130 ILE A O 1
ATOM 1048 N N . GLN A 1 131 ? -19.409 -3.423 2.727 1.00 65.94 131 GLN A N 1
ATOM 1049 C CA . GLN A 1 131 ? -20.006 -4.547 2.004 1.00 65.94 131 GLN A CA 1
ATOM 1050 C C . GLN A 1 131 ? -20.345 -4.128 0.569 1.00 65.94 131 GLN A C 1
ATOM 1052 O O . GLN A 1 131 ? -21.003 -3.111 0.355 1.00 65.94 131 GLN A O 1
ATOM 1057 N N . LEU A 1 132 ? -19.885 -4.909 -0.410 1.00 62.78 132 LEU A N 1
ATOM 1058 C CA . LEU A 1 132 ? -20.248 -4.743 -1.817 1.00 62.78 132 LEU A CA 1
ATOM 1059 C C . LEU A 1 132 ? -21.483 -5.598 -2.112 1.00 62.78 132 LEU A C 1
ATOM 1061 O O . LEU A 1 132 ? -21.555 -6.744 -1.669 1.00 62.78 132 LEU A O 1
ATOM 1065 N N . SER A 1 133 ? -22.448 -5.061 -2.860 1.00 63.03 133 SER A N 1
ATOM 1066 C CA . SER A 1 133 ? -23.549 -5.873 -3.393 1.00 63.03 133 SER A CA 1
ATOM 1067 C C . SER A 1 133 ? -23.038 -6.780 -4.513 1.00 63.03 133 SER A C 1
ATOM 1069 O O . SER A 1 133 ? -22.187 -6.346 -5.289 1.00 63.03 133 SER A O 1
ATOM 1071 N N . SER A 1 134 ? -23.614 -7.975 -4.665 1.00 63.97 134 SER A N 1
ATOM 1072 C CA . SER A 1 134 ? -23.303 -8.912 -5.762 1.00 63.97 134 SER A CA 1
ATOM 1073 C C . SER A 1 134 ? -23.362 -8.272 -7.150 1.00 63.97 134 SER A C 1
ATOM 1075 O O . SER A 1 134 ? -22.564 -8.610 -8.018 1.00 63.97 134 SER A O 1
ATOM 1077 N N . ASP A 1 135 ? -24.264 -7.308 -7.333 1.00 69.31 135 ASP A N 1
ATOM 1078 C CA . ASP A 1 135 ? -24.531 -6.673 -8.628 1.00 69.31 135 ASP A CA 1
ATOM 1079 C C . ASP A 1 135 ? -23.549 -5.529 -8.942 1.00 69.31 135 ASP A C 1
ATOM 1081 O O . ASP A 1 135 ? -23.503 -5.026 -10.062 1.00 69.31 135 ASP A O 1
ATOM 1085 N N . HIS A 1 136 ? -22.734 -5.126 -7.959 1.00 66.12 136 HIS A N 1
ATOM 1086 C CA . HIS A 1 136 ? -21.732 -4.064 -8.079 1.00 66.12 136 HIS A CA 1
ATOM 1087 C C . HIS A 1 136 ? -20.405 -4.546 -7.473 1.00 66.12 136 HIS A C 1
ATOM 1089 O O . HIS A 1 136 ? -20.053 -4.163 -6.352 1.00 66.12 136 HIS A O 1
ATOM 1095 N N . PRO A 1 137 ? -19.643 -5.384 -8.203 1.00 66.88 137 PRO A N 1
ATOM 1096 C CA . PRO A 1 137 ? -18.416 -6.003 -7.695 1.00 66.88 137 PRO A CA 1
ATOM 1097 C C . PRO A 1 137 ? -17.270 -5.002 -7.485 1.00 66.88 137 PRO A C 1
ATOM 1099 O O . PRO A 1 137 ? -16.240 -5.349 -6.914 1.00 66.88 137 PRO A O 1
ATOM 1102 N N . VAL A 1 138 ? -17.437 -3.758 -7.942 1.00 71.31 138 VAL A N 1
ATOM 1103 C CA . VAL A 1 138 ? -16.464 -2.678 -7.795 1.00 71.31 138 VAL A CA 1
ATOM 1104 C C . VAL A 1 138 ? -17.173 -1.449 -7.241 1.00 71.31 138 VAL A C 1
ATOM 1106 O O . VAL A 1 138 ? -18.208 -1.032 -7.754 1.00 71.31 138 VAL A O 1
ATOM 1109 N N . SER A 1 139 ? -16.583 -0.842 -6.214 1.00 63.59 139 SER A N 1
ATOM 1110 C CA . SER A 1 139 ? -16.948 0.493 -5.740 1.00 63.59 139 SER A CA 1
ATOM 1111 C C . SER A 1 139 ? -15.768 1.435 -5.920 1.00 63.59 139 SER A C 1
ATOM 1113 O O . SER A 1 139 ? -14.630 1.080 -5.617 1.00 63.59 139 SER A O 1
ATOM 1115 N N . LEU A 1 140 ? -16.045 2.643 -6.403 1.00 66.56 140 LEU A N 1
ATOM 1116 C CA . LEU A 1 140 ? -15.056 3.705 -6.545 1.00 66.56 140 LEU A CA 1
ATOM 1117 C C . LEU A 1 140 ? -15.349 4.801 -5.526 1.00 66.56 140 LEU A C 1
ATOM 1119 O O . LEU A 1 140 ? -16.490 5.243 -5.386 1.00 66.56 140 LEU A O 1
ATOM 1123 N N . LEU A 1 141 ? -14.308 5.258 -4.830 1.00 64.31 141 LEU A N 1
ATOM 1124 C CA . LEU A 1 141 ? -14.410 6.447 -3.994 1.00 64.31 141 LEU A CA 1
ATOM 1125 C C . LEU A 1 141 ? -14.559 7.668 -4.898 1.00 64.31 141 LEU A C 1
ATOM 1127 O O . LEU A 1 141 ? -13.711 7.947 -5.747 1.00 64.31 141 LEU A O 1
ATOM 1131 N N . ARG A 1 142 ? -15.656 8.403 -4.711 1.00 52.97 142 ARG A N 1
ATOM 1132 C CA . ARG A 1 142 ? -15.839 9.697 -5.358 1.00 52.97 142 ARG A CA 1
ATOM 1133 C C . ARG A 1 142 ? -14.859 10.686 -4.735 1.00 52.97 142 ARG A C 1
ATOM 1135 O O . ARG A 1 142 ? -14.813 10.823 -3.517 1.00 52.97 142 ARG A O 1
ATOM 1142 N N . ILE A 1 143 ? -14.097 11.382 -5.572 1.00 54.69 143 ILE A N 1
ATOM 1143 C CA . ILE A 1 143 ? -13.226 12.465 -5.115 1.00 54.69 143 ILE A CA 1
ATOM 1144 C C . ILE A 1 143 ? -14.123 13.607 -4.620 1.00 54.69 143 ILE A C 1
ATOM 1146 O O . ILE A 1 143 ? -14.910 14.144 -5.400 1.00 54.69 143 ILE A O 1
ATOM 1150 N N . CYS A 1 144 ? -14.010 13.967 -3.339 1.00 50.97 144 CYS A N 1
ATOM 1151 C CA . CYS A 1 144 ? -14.573 15.216 -2.829 1.00 50.97 144 CYS A CA 1
ATOM 1152 C C . CYS A 1 144 ? -13.722 16.372 -3.361 1.00 50.97 144 CYS A C 1
ATOM 1154 O O . CYS A 1 144 ? -12.521 16.443 -3.088 1.00 50.97 144 CYS A O 1
ATOM 1156 N N . ASP A 1 145 ? -14.323 17.268 -4.140 1.00 52.62 145 ASP A N 1
ATOM 1157 C CA . ASP A 1 145 ? -13.623 18.444 -4.646 1.00 52.62 145 ASP A CA 1
ATOM 1158 C C . ASP A 1 145 ? -13.627 19.508 -3.542 1.00 52.62 145 ASP A C 1
ATOM 1160 O O . ASP A 1 145 ? -14.613 20.218 -3.336 1.00 52.62 145 ASP A O 1
ATOM 1164 N N . LEU A 1 146 ? -12.514 19.614 -2.807 1.00 50.22 146 LEU A N 1
ATOM 1165 C CA . LEU A 1 146 ? -12.341 20.550 -1.684 1.00 50.22 146 LEU A CA 1
ATOM 1166 C C . LEU A 1 146 ? -12.532 22.028 -2.075 1.00 50.22 146 LEU A C 1
ATOM 1168 O O . LEU A 1 146 ? -12.589 22.890 -1.201 1.00 50.22 146 LEU A O 1
ATOM 1172 N N . ARG A 1 147 ? -12.626 22.349 -3.373 1.00 48.91 147 ARG A N 1
ATOM 1173 C CA . ARG A 1 147 ? -12.980 23.696 -3.848 1.00 48.91 147 ARG A CA 1
ATOM 1174 C C . ARG A 1 147 ? -14.483 23.985 -3.807 1.00 48.91 147 ARG A C 1
ATOM 1176 O O . ARG A 1 147 ? -14.855 25.152 -3.887 1.00 48.91 147 ARG A O 1
ATOM 1183 N N . ARG A 1 148 ? -15.342 22.965 -3.712 1.00 44.38 148 ARG A N 1
ATOM 1184 C CA . ARG A 1 148 ? -16.812 23.106 -3.705 1.00 44.38 148 ARG A CA 1
ATOM 1185 C C . ARG A 1 148 ? -17.467 22.549 -2.444 1.00 44.38 148 ARG A C 1
ATOM 1187 O O . ARG A 1 148 ? -18.462 23.114 -1.997 1.00 44.38 148 ARG A O 1
ATOM 1194 N N . ASP A 1 149 ? -16.881 21.521 -1.838 1.00 43.94 149 ASP A N 1
ATOM 1195 C CA . ASP A 1 149 ? -17.457 20.851 -0.674 1.00 43.94 149 ASP A CA 1
ATOM 1196 C C . ASP A 1 149 ? -16.783 21.348 0.618 1.00 43.94 149 ASP A C 1
ATOM 1198 O O . ASP A 1 149 ? -15.635 21.016 0.915 1.00 43.94 149 ASP A O 1
ATOM 1202 N N . LYS A 1 150 ? -17.487 22.176 1.403 1.00 37.88 150 LYS A N 1
ATOM 1203 C CA . LYS A 1 150 ? -17.037 22.561 2.751 1.00 37.88 150 LYS A CA 1
ATOM 1204 C C . LYS A 1 150 ? -17.001 21.306 3.631 1.00 37.88 150 LYS A C 1
ATOM 1206 O O . LYS A 1 150 ? -18.008 20.608 3.728 1.00 37.88 150 LYS A O 1
ATOM 1211 N N . PHE A 1 151 ? -15.871 21.038 4.291 1.00 41.22 151 PHE A N 1
ATOM 1212 C CA . PHE A 1 151 ? -15.785 19.986 5.311 1.00 41.22 151 PHE A CA 1
ATOM 1213 C C . PHE A 1 151 ? -16.896 20.203 6.357 1.00 41.22 151 PHE A C 1
ATOM 1215 O O . PHE A 1 151 ? -16.994 21.313 6.891 1.00 41.22 151 PHE A O 1
ATOM 1222 N N . PRO A 1 152 ? -17.729 19.197 6.680 1.00 48.16 152 PRO A N 1
ATOM 1223 C CA . PRO A 1 152 ? -18.580 19.299 7.853 1.00 48.16 152 PRO A CA 1
ATOM 1224 C C . PRO A 1 152 ? -17.691 19.357 9.108 1.00 48.16 152 PRO A C 1
ATOM 1226 O O . PRO A 1 152 ? -16.619 18.740 9.124 1.00 48.16 152 PRO A O 1
ATOM 1229 N N . PRO A 1 153 ? -18.100 20.094 10.155 1.00 42.22 153 PRO A N 1
ATOM 1230 C CA . PRO A 1 153 ? -17.377 20.102 11.420 1.00 42.22 153 PRO A CA 1
ATOM 1231 C C . PRO A 1 153 ? -17.265 18.673 11.984 1.00 42.22 153 PRO A C 1
ATOM 1233 O O . PRO A 1 153 ? -18.115 17.826 11.682 1.00 42.22 153 PRO A O 1
ATOM 1236 N N . PRO A 1 154 ? -16.225 18.384 12.788 1.00 38.91 154 PRO A N 1
ATOM 1237 C CA . PRO A 1 154 ? -16.060 17.073 13.403 1.00 38.91 154 PRO A CA 1
ATOM 1238 C C . PRO A 1 154 ? -17.324 16.691 14.193 1.00 38.91 154 PRO A C 1
ATOM 1240 O O . PRO A 1 154 ? -17.920 17.556 14.844 1.00 38.91 154 PRO A O 1
ATOM 1243 N N . PRO A 1 155 ? -17.767 15.422 14.128 1.00 42.47 155 PRO A N 1
ATOM 1244 C CA . PRO A 1 155 ? -18.949 14.994 14.857 1.00 42.47 155 PRO A CA 1
ATOM 1245 C C . PRO A 1 155 ? -18.712 15.132 16.370 1.00 42.47 155 PRO A C 1
ATOM 1247 O O . PRO A 1 155 ? -17.593 14.897 16.837 1.00 42.47 155 PRO A O 1
ATOM 1250 N N . PRO A 1 156 ? -19.743 15.500 17.151 1.00 53.88 156 PRO A N 1
ATOM 1251 C CA . PRO A 1 156 ? -19.636 15.521 18.603 1.00 53.88 156 PRO A CA 1
ATOM 1252 C C . PRO A 1 156 ? -19.307 14.115 19.137 1.00 53.88 156 PRO A C 1
ATOM 1254 O O . PRO A 1 156 ? -19.666 13.119 18.496 1.00 53.88 156 PRO A O 1
ATOM 1257 N N . PRO A 1 157 ? -18.639 14.014 20.301 1.00 49.59 157 PRO A N 1
ATOM 1258 C CA . PRO A 1 157 ? -18.310 12.728 20.904 1.00 49.59 157 PRO A CA 1
ATOM 1259 C C . PRO A 1 157 ? -19.576 11.875 21.091 1.00 49.59 157 PRO A C 1
ATOM 1261 O O . PRO A 1 157 ? -20.639 12.415 21.422 1.00 49.59 157 PRO A O 1
ATOM 1264 N N . PRO A 1 158 ? -19.496 10.553 20.857 1.00 42.41 158 PRO A N 1
ATOM 1265 C CA . PRO A 1 158 ? -20.666 9.693 20.918 1.00 42.41 158 PRO A CA 1
ATOM 1266 C C . PRO A 1 158 ? -21.242 9.667 22.345 1.00 42.41 158 PRO A C 1
ATOM 1268 O O . PRO A 1 158 ? -20.481 9.554 23.309 1.00 42.41 158 PRO A O 1
ATOM 1271 N N . PRO A 1 159 ? -22.577 9.755 22.505 1.00 48.41 159 PRO A N 1
ATOM 1272 C CA . PRO A 1 159 ? -23.207 9.616 23.811 1.00 48.41 159 PRO A CA 1
ATOM 1273 C C . PRO A 1 159 ? -23.000 8.197 24.373 1.00 48.41 159 PRO A C 1
ATOM 1275 O O . PRO A 1 159 ? -22.805 7.254 23.596 1.00 48.41 159 PRO A O 1
ATOM 1278 N N . PRO A 1 160 ? -23.074 8.016 25.707 1.00 43.91 160 PRO A N 1
ATOM 1279 C CA . PRO A 1 160 ? -22.904 6.714 26.345 1.00 43.91 160 PRO A CA 1
ATOM 1280 C C . PRO A 1 160 ? -23.847 5.668 25.747 1.00 43.91 160 PRO A C 1
ATOM 1282 O O . PRO A 1 160 ? -25.018 5.949 25.489 1.00 43.91 160 PRO A O 1
ATOM 1285 N N . LEU A 1 161 ? -23.314 4.463 25.532 1.00 44.34 161 LEU A N 1
ATOM 1286 C CA . LEU A 1 161 ? -23.953 3.348 24.832 1.00 44.34 161 LEU A CA 1
ATOM 1287 C C . LEU A 1 161 ? -25.317 2.974 25.441 1.00 44.34 161 LEU A C 1
ATOM 1289 O O . LEU A 1 161 ? -25.421 2.104 26.302 1.00 44.34 161 LEU A O 1
ATOM 1293 N N . ARG A 1 162 ? -26.394 3.576 24.930 1.00 40.12 162 ARG A N 1
ATOM 1294 C CA . ARG A 1 162 ? -27.749 3.026 25.014 1.00 40.12 162 ARG A CA 1
ATOM 1295 C C . ARG A 1 162 ? -28.371 2.968 23.623 1.00 40.12 162 ARG A C 1
ATOM 1297 O O . ARG A 1 162 ? -28.780 3.967 23.045 1.00 40.12 162 ARG A O 1
ATOM 1304 N N . THR A 1 163 ? -28.410 1.736 23.115 1.00 38.94 163 THR A N 1
ATOM 1305 C CA . THR A 1 163 ? -29.295 1.226 22.057 1.00 38.94 163 THR A CA 1
ATOM 1306 C C . THR A 1 163 ? -29.330 2.015 20.745 1.00 38.94 163 THR A C 1
ATOM 1308 O O . THR A 1 163 ? -30.328 2.652 20.419 1.00 38.94 163 THR A O 1
ATOM 1311 N N . TYR A 1 164 ? -28.304 1.846 19.907 1.00 36.91 164 TYR A N 1
ATOM 1312 C CA . TYR A 1 164 ? -28.464 2.040 18.463 1.00 36.91 164 TYR A CA 1
ATOM 1313 C C . TYR A 1 164 ? -29.094 0.782 17.849 1.00 36.91 164 TYR A C 1
ATOM 1315 O O . TYR A 1 164 ? -28.403 -0.096 17.342 1.00 36.91 164 TYR A O 1
ATOM 1323 N N . LYS A 1 165 ? -30.427 0.684 17.904 1.00 37.84 165 LYS A N 1
ATOM 1324 C CA . LYS A 1 165 ? -31.175 -0.200 17.002 1.00 37.84 165 LYS A CA 1
ATOM 1325 C C . LYS A 1 165 ? -31.284 0.492 15.638 1.00 37.84 165 LYS A C 1
ATOM 1327 O O . LYS A 1 165 ? -31.822 1.589 15.543 1.00 37.84 165 LYS A O 1
ATOM 1332 N N . ASN A 1 166 ? -30.763 -0.167 14.604 1.00 37.81 166 ASN A N 1
ATOM 1333 C CA . ASN A 1 166 ? -31.065 0.035 13.181 1.00 37.81 166 ASN A CA 1
ATOM 1334 C C . ASN A 1 166 ? -30.990 1.473 12.644 1.00 37.81 166 ASN A C 1
ATOM 1336 O O . ASN A 1 166 ? -31.904 1.941 11.966 1.00 37.81 166 ASN A O 1
ATOM 1340 N N . LYS A 1 167 ? -29.864 2.159 12.856 1.00 32.66 167 LYS A N 1
ATOM 1341 C CA . LYS A 1 167 ? -29.497 3.295 12.003 1.00 32.66 167 LYS A CA 1
ATOM 1342 C C . LYS A 1 167 ? -28.575 2.760 10.914 1.00 32.66 167 LYS A C 1
ATOM 1344 O O . LYS A 1 167 ? -27.501 2.258 11.227 1.00 32.66 167 LYS A O 1
ATOM 1349 N N . LYS A 1 168 ? -28.997 2.838 9.648 1.00 37.59 168 LYS A N 1
ATOM 1350 C CA . LYS A 1 168 ? -28.119 2.625 8.490 1.00 37.59 168 LYS A CA 1
ATOM 1351 C C . LYS A 1 168 ? -26.992 3.653 8.615 1.00 37.59 168 LYS A C 1
ATOM 1353 O O . LYS A 1 168 ? -27.203 4.832 8.339 1.00 37.59 168 LYS A O 1
ATOM 1358 N N . LEU A 1 169 ? -25.853 3.250 9.179 1.00 41.44 169 LEU A N 1
ATOM 1359 C CA . LEU A 1 169 ? -24.705 4.135 9.311 1.00 41.44 169 LEU A CA 1
ATOM 1360 C C . LEU A 1 169 ? -24.233 4.450 7.893 1.00 41.44 169 LEU A C 1
ATOM 1362 O O . LEU A 1 169 ? -23.859 3.547 7.146 1.00 41.44 169 LEU A O 1
ATOM 1366 N N . ASN A 1 170 ? -24.271 5.727 7.518 1.00 45.28 170 ASN A N 1
ATOM 1367 C CA . ASN A 1 170 ? -23.596 6.220 6.323 1.00 45.28 170 ASN A CA 1
ATOM 1368 C C . ASN A 1 170 ? -22.086 6.175 6.594 1.00 45.28 170 ASN A C 1
ATOM 1370 O O . ASN A 1 170 ? -21.478 7.185 6.938 1.00 45.28 170 ASN A O 1
ATOM 1374 N N . LEU A 1 171 ? -21.505 4.977 6.534 1.00 56.75 171 LEU A N 1
ATOM 1375 C CA . LEU A 1 171 ? -20.072 4.762 6.684 1.00 56.75 171 LEU A CA 1
ATOM 1376 C C . LEU A 1 171 ? -19.396 5.199 5.386 1.00 56.75 171 LEU A C 1
ATOM 1378 O O . LEU A 1 171 ? -19.456 4.503 4.374 1.00 56.75 171 LEU A O 1
ATOM 1382 N N . THR A 1 172 ? -18.780 6.375 5.406 1.00 61.22 172 THR A N 1
ATOM 1383 C CA . THR A 1 172 ? -17.993 6.898 4.287 1.00 61.22 172 THR A CA 1
ATOM 1384 C C . THR A 1 172 ? -16.525 6.866 4.669 1.00 61.22 172 THR A C 1
ATOM 1386 O O . THR A 1 172 ? -16.140 7.534 5.626 1.00 61.22 172 THR A O 1
ATOM 1389 N N . ALA A 1 173 ? -15.703 6.122 3.928 1.00 67.62 173 ALA A N 1
ATOM 1390 C CA . ALA A 1 173 ? -14.259 6.218 4.100 1.00 67.62 173 ALA A CA 1
ATOM 1391 C C . ALA A 1 173 ? -13.792 7.645 3.767 1.00 67.62 173 ALA A C 1
ATOM 1393 O O . ALA A 1 173 ? -14.286 8.264 2.820 1.00 67.62 173 ALA A O 1
ATOM 1394 N N . LYS A 1 174 ? -12.840 8.164 4.542 1.00 79.00 174 LYS A N 1
ATOM 1395 C CA . LYS A 1 174 ? -12.247 9.489 4.348 1.00 79.00 174 LYS A CA 1
ATOM 1396 C C . LYS A 1 174 ? -10.799 9.321 3.927 1.00 79.00 174 LYS A C 1
ATOM 1398 O O . LYS A 1 174 ? -9.976 8.799 4.678 1.00 79.00 174 LYS A O 1
ATOM 1403 N N . LEU A 1 175 ? -10.504 9.787 2.722 1.00 81.75 175 LEU A N 1
ATOM 1404 C CA . LEU A 1 175 ? -9.195 9.698 2.093 1.00 81.75 175 LEU A CA 1
ATOM 1405 C C . LEU A 1 175 ? -8.782 11.076 1.586 1.00 81.75 175 LEU A C 1
ATOM 1407 O O . LEU A 1 175 ? -9.598 11.806 1.026 1.00 81.75 175 LEU A O 1
ATOM 1411 N N . ILE A 1 176 ? -7.505 11.406 1.734 1.00 80.94 176 ILE A N 1
ATOM 1412 C CA . ILE A 1 176 ? -6.881 12.545 1.066 1.00 80.94 176 ILE A CA 1
ATOM 1413 C C . ILE A 1 176 ? -5.936 11.995 0.011 1.00 80.94 176 ILE A C 1
ATOM 1415 O O . ILE A 1 176 ? -5.078 11.177 0.326 1.00 80.94 176 ILE A O 1
ATOM 1419 N N . HIS A 1 177 ? -6.078 12.462 -1.226 1.00 82.50 177 HIS A N 1
ATOM 1420 C CA . HIS A 1 177 ? -5.184 12.119 -2.328 1.00 82.50 177 HIS A CA 1
ATOM 1421 C C . HIS A 1 177 ? -4.320 13.318 -2.712 1.00 82.50 177 HIS A C 1
ATOM 1423 O O . HIS A 1 177 ? -4.819 14.437 -2.853 1.00 82.50 177 HIS A O 1
ATOM 1429 N N . TRP A 1 178 ? -3.021 13.092 -2.895 1.00 79.88 178 TRP A N 1
ATOM 1430 C CA . TRP A 1 178 ? -2.088 14.138 -3.287 1.00 79.88 178 TRP A CA 1
ATOM 1431 C C . TRP A 1 178 ? -1.925 14.227 -4.809 1.00 79.88 178 TRP A C 1
ATOM 1433 O O . TRP A 1 178 ? -1.048 13.602 -5.410 1.00 79.88 178 TRP A O 1
ATOM 1443 N N . ASN A 1 179 ? -2.732 15.080 -5.439 1.00 67.06 179 ASN A N 1
ATOM 1444 C CA . ASN A 1 179 ? -2.662 15.325 -6.878 1.00 67.06 179 ASN A CA 1
ATOM 1445 C C . ASN A 1 179 ? -1.676 16.464 -7.213 1.00 67.06 179 ASN A C 1
ATOM 1447 O O . ASN A 1 179 ? -2.062 17.626 -7.343 1.00 67.06 179 ASN A O 1
ATOM 1451 N N . GLY A 1 180 ? -0.382 16.146 -7.320 1.00 65.06 180 GLY A N 1
ATOM 1452 C CA . GLY A 1 180 ? 0.655 17.132 -7.643 1.00 65.06 180 GLY A CA 1
ATOM 1453 C C . GLY A 1 180 ? 1.964 16.526 -8.156 1.00 65.06 180 GLY A C 1
ATOM 1454 O O . GLY A 1 180 ? 2.291 15.377 -7.858 1.00 65.06 180 GLY A O 1
ATOM 1455 N N . GLN A 1 181 ? 2.731 17.325 -8.912 1.00 65.38 181 GLN A N 1
ATOM 1456 C CA . GLN A 1 181 ? 4.044 16.926 -9.452 1.00 65.38 181 GLN A CA 1
ATOM 1457 C C . GLN A 1 181 ? 5.074 16.653 -8.348 1.00 65.38 181 GLN A C 1
ATOM 1459 O O . GLN A 1 181 ? 5.921 15.775 -8.486 1.00 65.38 181 GLN A O 1
ATOM 1464 N N . ARG A 1 182 ? 5.001 17.391 -7.232 1.00 72.25 182 ARG A N 1
ATOM 1465 C CA . ARG A 1 182 ? 5.860 17.155 -6.070 1.00 72.25 182 ARG A CA 1
ATOM 1466 C C . ARG A 1 182 ? 5.123 16.310 -5.048 1.00 72.25 182 ARG A C 1
ATOM 1468 O O . ARG A 1 182 ? 4.123 16.744 -4.477 1.00 72.25 182 ARG A O 1
ATOM 1475 N N . LYS A 1 183 ? 5.643 15.109 -4.827 1.00 82.19 183 LYS A N 1
ATOM 1476 C CA . LYS A 1 183 ? 5.162 14.189 -3.804 1.00 82.19 183 LYS A CA 1
ATOM 1477 C C . LYS A 1 183 ? 5.461 14.728 -2.397 1.00 82.19 183 LYS A C 1
ATOM 1479 O O . LYS A 1 183 ? 6.508 15.347 -2.198 1.00 82.19 183 LYS A O 1
ATOM 1484 N N . PRO A 1 184 ? 4.566 14.503 -1.423 1.00 76.38 184 PRO A N 1
ATOM 1485 C CA . PRO A 1 184 ? 4.626 15.162 -0.116 1.00 76.38 184 PRO A CA 1
ATOM 1486 C C . PRO A 1 184 ? 5.856 14.766 0.717 1.00 76.38 184 PRO A C 1
ATOM 1488 O O . PRO A 1 184 ? 6.376 15.587 1.470 1.00 76.38 184 PRO A O 1
ATOM 1491 N N . TRP A 1 185 ? 6.397 13.564 0.503 1.00 82.00 185 TRP A N 1
ATOM 1492 C CA . TRP A 1 185 ? 7.651 13.110 1.114 1.00 82.00 185 TRP A CA 1
ATOM 1493 C C . TRP A 1 185 ? 8.914 13.790 0.561 1.00 82.00 185 TRP A C 1
ATOM 1495 O O . TRP A 1 185 ? 9.990 13.596 1.114 1.00 82.00 185 TRP A O 1
ATOM 1505 N N . MET A 1 186 ? 8.813 14.588 -0.511 1.00 78.50 186 MET A N 1
ATOM 1506 C CA . MET A 1 186 ? 9.957 15.327 -1.060 1.00 78.50 186 MET A CA 1
ATOM 1507 C C . MET A 1 186 ? 10.118 16.729 -0.465 1.00 78.50 186 MET A C 1
ATOM 1509 O O . MET A 1 186 ? 11.232 17.245 -0.432 1.00 78.50 186 MET A O 1
ATOM 1513 N N . SER A 1 187 ? 9.028 17.380 -0.042 1.00 73.88 187 SER A N 1
ATOM 1514 C CA . SER A 1 187 ? 9.072 18.777 0.417 1.00 73.88 187 SER A CA 1
ATOM 1515 C C . SER A 1 187 ? 8.939 18.944 1.928 1.00 73.88 187 SER A C 1
ATOM 1517 O O . SER A 1 187 ? 9.269 20.014 2.427 1.00 73.88 187 SER A O 1
ATOM 1519 N N . CYS A 1 188 ? 8.432 17.941 2.654 1.00 76.94 188 CYS A N 1
ATOM 1520 C CA . CYS A 1 188 ? 8.071 18.040 4.077 1.00 76.94 188 CYS A CA 1
ATOM 1521 C C . CYS A 1 188 ? 7.129 19.213 4.414 1.00 76.94 188 CYS A C 1
ATOM 1523 O O . CYS A 1 188 ? 6.943 19.550 5.579 1.00 76.94 188 CYS A O 1
ATOM 1525 N N . GLN A 1 189 ? 6.485 19.818 3.412 1.00 77.88 189 GLN A N 1
ATOM 1526 C CA . GLN A 1 189 ? 5.634 21.001 3.577 1.00 77.88 189 GLN A CA 1
ATOM 1527 C C . GLN A 1 189 ? 4.201 20.663 3.991 1.00 77.88 189 GLN A C 1
ATOM 1529 O O . GLN A 1 189 ? 3.405 21.571 4.192 1.00 77.88 189 GLN A O 1
ATOM 1534 N N . SER A 1 190 ? 3.854 19.378 4.086 1.00 82.38 190 SER A N 1
ATOM 1535 C CA . SER A 1 190 ? 2.518 18.926 4.473 1.00 82.38 190 SER A CA 1
ATOM 1536 C C . SER A 1 190 ? 2.539 18.433 5.921 1.00 82.38 190 SER A C 1
ATOM 1538 O O . SER A 1 190 ? 2.958 17.298 6.160 1.00 82.38 190 SER A O 1
ATOM 1540 N N . PRO A 1 191 ? 2.084 19.238 6.905 1.00 81.44 191 PRO A N 1
ATOM 1541 C CA . PRO A 1 191 ? 2.059 18.826 8.309 1.00 81.44 191 PRO A CA 1
ATOM 1542 C C . PRO A 1 191 ? 1.257 17.540 8.518 1.00 81.44 191 PRO A C 1
ATOM 1544 O O . PRO A 1 191 ? 1.682 16.663 9.264 1.00 81.44 191 PRO A O 1
ATOM 1547 N N . LEU A 1 192 ? 0.142 17.405 7.792 1.00 83.31 192 LEU A N 1
ATOM 1548 C CA . LEU A 1 192 ? -0.721 16.231 7.862 1.00 83.31 192 LEU A CA 1
ATOM 1549 C C . LEU A 1 192 ? -0.024 14.966 7.350 1.00 83.31 192 LEU A C 1
ATOM 1551 O O . LEU A 1 192 ? -0.165 13.905 7.944 1.00 83.31 192 LEU A O 1
ATOM 1555 N N . TRP A 1 193 ? 0.767 15.071 6.281 1.00 86.81 193 TRP A N 1
ATOM 1556 C CA . TRP A 1 193 ? 1.581 13.951 5.810 1.00 86.81 193 TRP A CA 1
ATOM 1557 C C . TRP A 1 193 ? 2.662 13.582 6.824 1.00 86.81 193 TRP A C 1
ATOM 1559 O O . TRP A 1 193 ? 2.832 12.415 7.171 1.00 86.81 193 TRP A O 1
ATOM 1569 N N . ASN A 1 194 ? 3.350 14.596 7.349 1.00 86.06 194 ASN A N 1
ATOM 1570 C CA . ASN A 1 194 ? 4.452 14.421 8.287 1.00 86.06 194 ASN A CA 1
ATOM 1571 C C . ASN A 1 194 ? 4.030 13.728 9.589 1.00 86.06 194 ASN A C 1
ATOM 1573 O O . ASN A 1 194 ? 4.860 13.070 10.208 1.00 86.06 194 ASN A O 1
ATOM 1577 N N . GLN A 1 195 ? 2.760 13.846 9.992 1.00 87.88 195 GLN A N 1
ATOM 1578 C CA . GLN A 1 195 ? 2.198 13.131 11.142 1.00 87.88 195 GLN A CA 1
ATOM 1579 C C . GLN A 1 195 ? 2.268 11.606 10.976 1.00 87.88 195 GLN A C 1
ATOM 1581 O O . GLN A 1 195 ? 2.449 10.880 11.955 1.00 87.88 195 GLN A O 1
ATOM 1586 N N . TYR A 1 196 ? 2.134 11.115 9.743 1.00 91.19 196 TYR A N 1
ATOM 1587 C CA . TYR A 1 196 ? 2.116 9.686 9.452 1.00 91.19 196 TYR A CA 1
ATOM 1588 C C . TYR A 1 196 ? 3.437 9.156 8.898 1.00 91.19 196 TYR A C 1
ATOM 1590 O O . TYR A 1 196 ? 3.559 7.939 8.752 1.00 91.19 196 TYR A O 1
ATOM 1598 N N . SER A 1 197 ? 4.411 10.025 8.615 1.00 90.06 197 SER A N 1
ATOM 1599 C CA . SER A 1 197 ? 5.725 9.629 8.109 1.00 90.06 197 SER A CA 1
ATOM 1600 C C . SER A 1 197 ? 6.377 8.566 8.993 1.00 90.06 197 SER A C 1
ATOM 1602 O O . SER A 1 197 ? 6.338 8.633 10.225 1.00 90.06 197 SER A O 1
ATOM 1604 N N . VAL A 1 198 ? 7.009 7.586 8.350 1.00 91.56 198 VAL A N 1
ATOM 1605 C CA . VAL A 1 198 ? 7.764 6.523 9.018 1.00 91.56 198 VAL A CA 1
ATOM 1606 C C . VAL A 1 198 ? 9.224 6.616 8.566 1.00 91.56 198 VAL A C 1
ATOM 1608 O O . VAL A 1 198 ? 9.469 6.524 7.361 1.00 91.56 198 VAL A O 1
ATOM 1611 N N . PRO A 1 199 ? 10.187 6.815 9.488 1.00 89.25 199 PRO A N 1
ATOM 1612 C CA . PRO A 1 199 ? 11.608 6.860 9.146 1.00 89.25 199 PRO A CA 1
ATOM 1613 C C . PRO A 1 199 ? 12.070 5.587 8.436 1.00 89.25 199 PRO A C 1
ATOM 1615 O O . PRO A 1 199 ? 11.556 4.508 8.729 1.00 89.25 199 PRO A O 1
ATOM 1618 N N . ASP A 1 200 ? 13.030 5.718 7.517 1.00 87.81 200 ASP A N 1
ATOM 1619 C CA . ASP A 1 200 ? 13.709 4.579 6.889 1.00 87.81 200 ASP A CA 1
ATOM 1620 C C . ASP A 1 200 ? 14.723 3.977 7.875 1.00 87.81 200 ASP A C 1
ATOM 1622 O O . ASP A 1 200 ? 15.721 4.639 8.174 1.00 87.81 200 ASP A O 1
ATOM 1626 N N . PRO A 1 201 ? 14.531 2.734 8.361 1.00 85.19 201 PRO A N 1
ATOM 1627 C CA . PRO A 1 201 ? 15.466 2.093 9.284 1.00 85.19 201 PRO A CA 1
ATOM 1628 C C . PRO A 1 201 ? 16.875 1.936 8.700 1.00 85.19 201 PRO A C 1
ATOM 1630 O O . PRO A 1 201 ? 17.848 1.861 9.443 1.00 85.19 201 PRO A O 1
ATOM 1633 N N . CYS A 1 202 ? 17.002 1.884 7.371 1.00 81.06 202 CYS A N 1
ATOM 1634 C CA . CYS A 1 202 ? 18.289 1.779 6.690 1.00 81.06 202 CYS A CA 1
ATOM 1635 C C . CYS A 1 202 ? 18.943 3.142 6.423 1.00 81.06 202 CYS A C 1
ATOM 1637 O O . CYS A 1 202 ? 20.075 3.178 5.939 1.00 81.06 202 CYS A O 1
ATOM 1639 N N . GLY A 1 203 ? 18.233 4.248 6.668 1.00 79.19 203 GLY A N 1
ATOM 1640 C CA . GLY A 1 203 ? 18.710 5.604 6.416 1.00 79.19 203 GLY A CA 1
ATOM 1641 C C . GLY A 1 203 ? 19.104 5.875 4.961 1.00 79.19 203 GLY A C 1
ATOM 1642 O O . GLY A 1 203 ? 19.937 6.742 4.730 1.00 79.19 203 GLY A O 1
ATOM 1643 N N . ARG A 1 204 ? 18.570 5.135 3.977 1.00 77.69 204 ARG A N 1
ATOM 1644 C CA . ARG A 1 204 ? 18.902 5.282 2.544 1.00 77.69 204 ARG A CA 1
ATOM 1645 C C . ARG A 1 204 ? 17.964 6.229 1.815 1.00 77.69 204 ARG A C 1
ATOM 1647 O O . ARG A 1 204 ? 18.328 6.780 0.779 1.00 77.69 204 ARG A O 1
ATOM 1654 N N . VAL A 1 205 ? 16.764 6.416 2.343 1.00 78.75 205 VAL A N 1
ATOM 1655 C CA . VAL A 1 205 ? 15.735 7.273 1.765 1.00 78.75 205 VAL A CA 1
ATOM 1656 C C . VAL A 1 205 ? 15.517 8.481 2.663 1.00 78.75 205 VAL A C 1
ATOM 1658 O O . VAL A 1 205 ? 15.643 8.381 3.873 1.00 78.75 205 VAL A O 1
ATOM 1661 N N . GLN A 1 206 ? 15.212 9.635 2.074 1.00 74.31 206 GLN A N 1
ATOM 1662 C CA . GLN A 1 206 ? 14.853 10.848 2.809 1.00 74.31 206 GLN A CA 1
ATOM 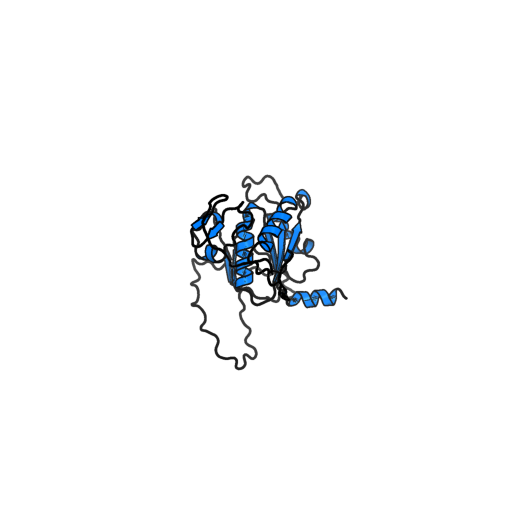1663 C C . GLN A 1 206 ? 13.471 10.691 3.466 1.00 74.31 206 GLN A C 1
ATOM 1665 O O . GLN A 1 206 ? 12.543 10.173 2.841 1.00 74.31 206 GLN A O 1
ATOM 1670 N N . TRP A 1 207 ? 13.311 11.179 4.697 1.00 75.81 207 TRP A N 1
ATOM 1671 C CA . TRP A 1 207 ? 12.020 11.207 5.396 1.00 75.81 207 TRP A CA 1
ATOM 1672 C C . TRP A 1 207 ? 11.783 12.549 6.092 1.00 75.81 207 TRP A C 1
ATOM 1674 O O . TRP A 1 207 ? 12.696 13.360 6.254 1.00 75.81 207 TRP A O 1
ATOM 1684 N N . CYS A 1 208 ? 10.536 12.780 6.502 1.00 77.38 208 CYS A N 1
ATOM 1685 C CA . CYS A 1 208 ? 10.118 14.011 7.162 1.00 77.38 208 CYS A CA 1
ATOM 1686 C C . CYS A 1 208 ? 9.698 13.741 8.608 1.00 77.38 208 CYS A C 1
ATOM 1688 O O . CYS A 1 208 ? 8.856 12.873 8.839 1.00 77.38 208 CYS A O 1
ATOM 1690 N N . VAL A 1 209 ? 10.206 14.527 9.560 1.00 73.94 209 VAL A N 1
ATOM 1691 C CA . VAL A 1 209 ? 9.745 14.550 10.959 1.00 73.94 209 VAL A CA 1
ATOM 1692 C C . VAL A 1 209 ? 9.427 15.993 11.330 1.00 73.94 209 VAL A C 1
ATOM 1694 O O . VAL A 1 209 ? 10.266 16.871 11.164 1.00 73.94 209 VAL A O 1
ATOM 1697 N N . LYS A 1 210 ? 8.199 16.268 11.792 1.00 72.44 210 LYS A N 1
ATOM 1698 C CA . LYS A 1 210 ? 7.757 17.618 12.215 1.00 72.44 210 LYS A CA 1
ATOM 1699 C C . LYS A 1 210 ? 8.058 18.737 11.190 1.00 72.44 210 LYS A C 1
ATOM 1701 O O . LYS A 1 210 ? 8.350 19.864 11.566 1.00 72.44 210 LYS A O 1
ATOM 1706 N N . GLY A 1 211 ? 7.991 18.439 9.88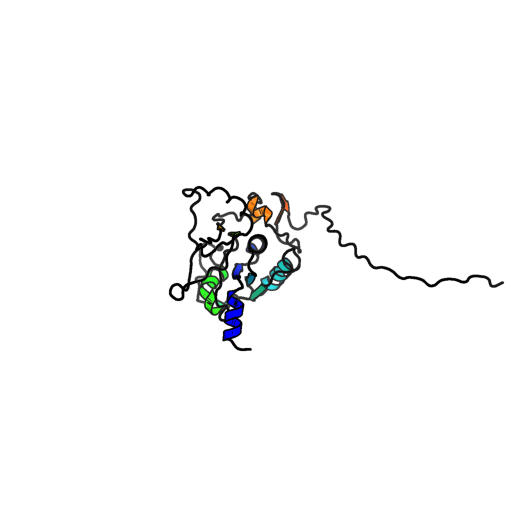8 1.00 71.50 211 GLY A N 1
ATOM 1707 C CA . GLY A 1 211 ? 8.291 19.412 8.823 1.00 71.50 211 GLY A CA 1
ATOM 1708 C C . GLY A 1 211 ? 9.768 19.545 8.451 1.00 71.50 211 GLY A C 1
ATOM 1709 O O . GLY A 1 211 ? 10.087 20.242 7.492 1.00 71.50 211 GLY A O 1
ATOM 1710 N N . VAL A 1 212 ? 10.661 18.842 9.146 1.00 76.12 212 VAL A N 1
ATOM 1711 C CA . VAL A 1 212 ? 12.096 18.816 8.861 1.00 76.12 212 VAL A CA 1
ATOM 1712 C C . VAL A 1 212 ? 12.430 17.601 8.005 1.00 76.12 212 VAL A C 1
ATOM 1714 O O . VAL A 1 212 ? 12.007 16.481 8.288 1.00 76.12 212 VAL A O 1
ATOM 1717 N N . SER A 1 213 ? 13.192 17.838 6.941 1.00 77.62 213 SER A N 1
ATOM 1718 C CA . SER A 1 213 ? 13.721 16.802 6.058 1.00 77.62 213 SER A CA 1
ATOM 1719 C C . SER A 1 213 ? 15.007 16.210 6.635 1.00 77.62 213 SER A C 1
ATOM 1721 O O . SER A 1 213 ? 15.993 16.932 6.772 1.00 77.62 213 SER A O 1
ATOM 1723 N N . HIS A 1 214 ? 15.055 14.893 6.812 1.00 77.56 214 HIS A N 1
ATOM 1724 C CA . HIS A 1 214 ? 16.260 14.150 7.183 1.00 77.56 214 HIS A CA 1
ATOM 1725 C C . HIS A 1 214 ? 16.830 13.421 5.968 1.00 77.56 214 HIS A C 1
ATOM 1727 O O . HIS A 1 214 ? 16.083 12.790 5.217 1.00 77.56 214 HIS A O 1
ATOM 1733 N N . ARG A 1 215 ? 18.147 13.527 5.753 1.00 72.81 215 ARG A N 1
ATOM 1734 C CA . ARG A 1 215 ? 18.837 12.900 4.618 1.00 72.81 215 ARG A CA 1
ATOM 1735 C C . ARG A 1 215 ? 19.680 11.711 5.083 1.00 72.81 215 ARG A C 1
ATOM 1737 O O . ARG A 1 215 ? 20.172 11.724 6.211 1.00 72.81 215 ARG A O 1
ATOM 1744 N N . PRO A 1 216 ? 19.925 10.732 4.198 1.00 69.56 216 PRO A N 1
ATOM 1745 C CA . PRO A 1 216 ? 20.943 9.712 4.420 1.00 69.56 216 PRO A CA 1
ATOM 1746 C C . PRO A 1 216 ? 22.266 10.330 4.884 1.00 69.56 216 PRO A C 1
ATOM 1748 O O . PRO A 1 216 ? 22.802 11.212 4.213 1.00 69.56 216 PRO A O 1
ATOM 1751 N N . GLY A 1 217 ? 22.763 9.901 6.046 1.00 59.78 217 GLY A N 1
ATOM 1752 C CA . GLY A 1 217 ? 24.030 10.374 6.613 1.00 59.78 217 GLY A CA 1
ATOM 1753 C C . GLY A 1 217 ? 23.973 11.664 7.442 1.00 59.78 217 GLY A C 1
ATOM 1754 O O . GLY A 1 217 ? 25.011 12.074 7.953 1.00 59.78 217 GLY A O 1
ATOM 1755 N N . SER A 1 218 ? 22.809 12.302 7.636 1.00 57.19 218 SER A N 1
ATOM 1756 C CA . SER A 1 218 ? 22.694 13.387 8.622 1.00 57.19 218 SER A CA 1
ATOM 1757 C C . SER A 1 218 ? 22.586 12.795 10.028 1.00 57.19 218 SER A C 1
ATOM 1759 O O . SER A 1 218 ? 21.519 12.327 10.422 1.00 57.19 218 SER A O 1
ATOM 1761 N N . SER A 1 219 ? 23.683 12.797 10.782 1.00 42.75 219 SER A N 1
ATOM 1762 C CA . SER A 1 219 ? 23.673 12.492 12.212 1.00 42.75 219 SER A CA 1
ATOM 1763 C C . SER A 1 219 ? 22.813 13.521 12.951 1.00 42.75 219 SER A C 1
ATOM 1765 O O . SER A 1 219 ? 23.197 14.684 13.062 1.00 42.75 219 SER A O 1
ATOM 1767 N N . THR A 1 220 ? 21.660 13.111 13.468 1.00 41.28 220 THR A N 1
ATOM 1768 C CA . THR A 1 220 ? 21.003 13.818 14.574 1.00 41.28 220 THR A CA 1
ATOM 1769 C C . THR A 1 220 ? 21.314 13.066 15.867 1.00 41.28 220 THR A C 1
ATOM 1771 O O . THR A 1 220 ? 21.097 11.852 15.896 1.00 41.28 220 THR A O 1
ATOM 1774 N N . PRO A 1 221 ? 21.826 13.730 16.918 1.00 39.94 221 PRO A N 1
ATOM 1775 C CA . PRO A 1 221 ? 21.948 13.108 18.225 1.00 39.94 221 PRO A CA 1
ATOM 1776 C C . PRO A 1 221 ? 20.552 12.890 18.826 1.00 39.94 221 PRO A C 1
ATOM 1778 O O . PRO A 1 221 ? 19.710 13.781 18.778 1.00 39.94 221 PRO A O 1
ATOM 1781 N N . GLU A 1 222 ? 20.352 11.686 19.359 1.00 39.94 222 GLU A N 1
ATOM 1782 C CA . GLU A 1 222 ? 19.342 11.297 20.353 1.00 39.94 222 GLU A CA 1
ATOM 1783 C C . GLU A 1 222 ? 17.854 11.555 20.055 1.00 39.94 222 GLU A C 1
ATOM 1785 O O . GLU A 1 222 ? 17.272 12.577 20.399 1.00 39.94 222 GLU A O 1
ATOM 1790 N N . GLU A 1 223 ? 17.178 10.490 19.627 1.00 33.44 223 GLU A N 1
ATOM 1791 C CA . GLU A 1 223 ? 16.007 10.018 20.372 1.00 33.44 223 GLU A CA 1
ATOM 1792 C C . GLU A 1 223 ? 16.295 8.553 20.724 1.00 33.44 223 GLU A C 1
ATOM 1794 O O . GLU A 1 223 ? 15.923 7.618 20.013 1.00 33.44 223 GLU A O 1
ATOM 1799 N N . GLN A 1 224 ? 17.101 8.362 21.777 1.00 31.22 224 GLN A N 1
ATOM 1800 C CA . GLN A 1 224 ? 17.280 7.057 22.405 1.00 31.22 224 GLN A CA 1
ATOM 1801 C C . GLN A 1 224 ? 15.895 6.570 22.840 1.00 31.22 224 GLN A C 1
ATOM 1803 O O . GLN A 1 224 ? 15.320 7.051 23.813 1.00 31.22 224 GLN A O 1
ATOM 1808 N N . SER A 1 225 ? 15.346 5.604 22.110 1.00 29.27 225 SER A N 1
ATOM 1809 C CA . SER A 1 225 ? 14.347 4.716 22.694 1.00 29.27 225 SER A CA 1
ATOM 1810 C C . SER A 1 225 ? 15.044 3.941 23.818 1.00 29.27 225 SER A C 1
ATOM 1812 O O . SER A 1 225 ? 16.125 3.399 23.566 1.00 29.27 225 SER A O 1
ATOM 1814 N N . PRO A 1 226 ? 14.486 3.859 25.037 1.00 31.20 226 PRO A N 1
ATOM 1815 C CA . PRO A 1 226 ? 15.098 3.092 26.104 1.00 31.20 226 PRO A CA 1
ATOM 1816 C C . PRO A 1 226 ? 14.856 1.612 25.807 1.00 31.20 226 PRO A C 1
ATOM 1818 O O . PRO A 1 226 ? 13.851 1.031 26.206 1.00 31.20 226 PRO A O 1
ATOM 1821 N N . ILE A 1 227 ? 15.767 0.993 25.063 1.00 28.91 227 ILE A N 1
ATOM 1822 C CA . ILE A 1 227 ? 15.988 -0.448 25.163 1.00 28.91 227 ILE A CA 1
ATOM 1823 C C . ILE A 1 227 ? 17.346 -0.606 25.827 1.00 28.91 227 ILE A C 1
ATOM 1825 O O . ILE A 1 227 ? 18.360 -0.904 25.202 1.00 28.91 227 ILE A O 1
ATOM 1829 N N . THR A 1 228 ? 17.353 -0.349 27.132 1.00 25.12 228 THR A N 1
ATOM 1830 C CA . THR A 1 228 ? 18.362 -0.900 28.023 1.00 25.12 228 THR A CA 1
ATOM 1831 C C . THR A 1 228 ? 18.180 -2.413 27.972 1.00 25.12 228 THR A C 1
ATOM 1833 O O . THR A 1 228 ? 17.150 -2.929 28.408 1.00 25.12 228 THR A O 1
ATOM 1836 N N . TYR A 1 229 ? 19.148 -3.134 27.408 1.00 27.42 229 TYR A N 1
ATOM 1837 C CA . TYR A 1 229 ? 19.273 -4.559 27.684 1.00 27.42 229 TYR A CA 1
ATOM 1838 C C . TYR A 1 229 ? 19.543 -4.694 29.182 1.00 27.42 229 TYR A C 1
ATOM 1840 O O . TYR A 1 229 ? 20.649 -4.433 29.645 1.00 27.42 229 TYR A O 1
ATOM 1848 N N . ILE A 1 230 ? 18.519 -5.058 29.950 1.00 28.22 230 ILE A N 1
ATOM 1849 C CA . ILE A 1 230 ? 18.711 -5.561 31.306 1.00 28.22 230 ILE A CA 1
ATOM 1850 C C . ILE A 1 230 ? 19.077 -7.034 31.148 1.00 28.22 230 ILE A C 1
ATOM 1852 O O . ILE A 1 230 ? 18.218 -7.909 31.084 1.00 28.22 230 ILE A O 1
ATOM 1856 N N . SER A 1 231 ? 20.370 -7.303 31.022 1.00 33.38 231 SER A N 1
ATOM 1857 C CA . SER A 1 231 ? 20.936 -8.560 31.492 1.00 33.38 231 SER A CA 1
ATOM 1858 C C . SER A 1 231 ? 21.248 -8.381 32.972 1.00 33.38 231 SER A C 1
ATOM 1860 O O . SER A 1 231 ? 22.091 -7.538 33.268 1.00 33.38 231 SER A O 1
ATOM 1862 N N . GLN A 1 232 ? 20.561 -9.115 33.858 1.00 32.34 232 GLN A N 1
ATOM 1863 C CA . GLN A 1 232 ? 21.018 -9.624 35.172 1.00 32.34 232 GLN A CA 1
ATOM 1864 C C . GLN A 1 232 ? 19.818 -10.128 36.016 1.00 32.34 232 GLN A C 1
ATOM 1866 O O . GLN A 1 232 ? 18.693 -9.716 35.718 1.00 32.34 232 GLN A O 1
ATOM 1871 N N . PRO A 1 233 ? 20.002 -10.996 37.042 1.00 34.84 233 PRO A N 1
ATOM 1872 C CA . PRO A 1 233 ? 21.239 -11.176 37.811 1.00 34.84 233 PRO A CA 1
ATOM 1873 C C . PRO A 1 233 ? 21.748 -12.617 37.985 1.00 34.84 233 PRO A C 1
ATOM 1875 O O . PRO A 1 233 ? 20.983 -13.565 38.153 1.00 34.84 233 PRO A O 1
ATOM 1878 N N . ASP A 1 234 ? 23.078 -12.725 38.029 1.00 37.75 234 ASP A N 1
ATOM 1879 C CA . ASP A 1 234 ? 23.757 -13.683 38.898 1.00 37.75 234 ASP A CA 1
ATOM 1880 C C . ASP A 1 234 ? 23.393 -13.355 40.351 1.00 37.75 234 ASP A C 1
ATOM 1882 O O . ASP A 1 234 ? 23.486 -12.200 40.764 1.00 37.75 234 ASP A O 1
ATOM 1886 N N . ASN A 1 235 ? 22.991 -14.367 41.117 1.00 32.53 235 ASN A N 1
ATOM 1887 C CA . ASN A 1 235 ? 22.901 -14.297 42.572 1.00 32.53 235 ASN A CA 1
ATOM 1888 C C . ASN A 1 235 ? 23.616 -15.518 43.163 1.00 32.53 235 ASN A C 1
ATOM 1890 O O . ASN A 1 235 ? 23.067 -16.617 43.226 1.00 32.53 235 ASN A O 1
ATOM 1894 N N . ASP A 1 236 ? 24.882 -15.283 43.497 1.00 33.44 236 ASP A N 1
ATOM 1895 C CA . ASP A 1 236 ? 25.529 -15.532 44.788 1.00 33.44 236 ASP A CA 1
ATOM 1896 C C . ASP A 1 236 ? 25.015 -16.658 45.695 1.00 33.44 236 ASP A C 1
ATOM 1898 O O . ASP A 1 236 ? 23.919 -16.587 46.246 1.00 33.44 236 ASP A O 1
ATOM 1902 N N . LEU A 1 237 ? 25.939 -17.563 46.039 1.00 34.00 237 LEU A N 1
ATOM 1903 C CA . LEU A 1 237 ? 26.210 -17.980 47.423 1.00 34.00 237 LEU A CA 1
ATOM 1904 C C . LEU A 1 237 ? 27.742 -18.124 47.559 1.00 34.00 237 LEU A C 1
ATOM 1906 O O . LEU A 1 237 ? 28.338 -19.015 46.965 1.00 34.00 237 LEU A O 1
ATOM 1910 N N . ALA A 1 238 ? 28.445 -17.110 48.066 1.00 32.56 238 ALA A N 1
ATOM 1911 C CA . ALA A 1 238 ? 28.675 -16.790 49.481 1.00 32.56 238 ALA A CA 1
ATOM 1912 C C . ALA A 1 238 ? 29.741 -17.666 50.180 1.00 32.56 238 ALA A C 1
ATOM 1914 O O . ALA A 1 238 ? 29.497 -18.816 50.523 1.00 32.56 238 ALA A O 1
ATOM 1915 N N . ASN A 1 239 ? 30.863 -16.993 50.481 1.00 32.28 239 ASN A N 1
ATOM 1916 C CA . ASN A 1 239 ? 31.732 -17.094 51.664 1.00 32.28 239 ASN A CA 1
ATOM 1917 C C . ASN A 1 239 ? 32.482 -18.405 51.957 1.00 32.28 239 ASN A C 1
ATOM 1919 O O . ASN A 1 239 ? 31.871 -19.408 52.291 1.00 32.28 239 ASN A O 1
ATOM 1923 N N . VAL A 1 240 ? 33.823 -18.330 51.991 1.00 34.19 240 VAL A N 1
ATOM 1924 C CA . VAL A 1 240 ? 34.671 -18.356 53.213 1.00 34.19 240 VAL A CA 1
ATOM 1925 C C . VAL A 1 240 ? 36.141 -18.105 52.795 1.00 34.19 240 VAL A C 1
ATOM 1927 O O . VAL A 1 240 ? 36.709 -18.846 52.002 1.00 34.19 240 VAL A O 1
ATOM 1930 N N . LEU A 1 241 ? 36.762 -17.051 53.333 1.00 37.41 241 LEU A N 1
ATOM 1931 C CA . LEU A 1 241 ? 38.226 -16.872 53.469 1.00 37.41 241 LEU A CA 1
ATOM 1932 C C . LEU A 1 241 ? 38.631 -17.285 54.915 1.00 37.41 241 LEU A C 1
ATOM 1934 O O . LEU A 1 241 ? 37.706 -17.384 55.726 1.00 37.41 241 LEU A O 1
ATOM 1938 N N . PRO A 1 242 ? 39.921 -17.408 55.342 1.00 46.72 242 PRO A N 1
ATOM 1939 C CA . PRO A 1 242 ? 41.201 -17.127 54.658 1.00 46.72 242 PRO A CA 1
ATOM 1940 C C . PRO A 1 242 ? 42.365 -18.144 54.936 1.00 46.72 242 PRO A C 1
ATOM 1942 O O . PRO A 1 242 ? 42.224 -19.098 55.695 1.00 46.72 242 PRO A O 1
ATOM 1945 N N . ASN A 1 243 ? 43.552 -17.803 54.403 1.00 34.53 243 ASN A N 1
ATOM 1946 C CA . ASN A 1 243 ? 44.927 -18.086 54.876 1.00 34.53 243 ASN A CA 1
ATOM 1947 C C . ASN A 1 243 ? 45.633 -19.400 54.494 1.00 34.53 243 ASN A C 1
ATOM 1949 O O . ASN A 1 243 ? 45.294 -20.487 54.950 1.00 34.53 243 ASN A O 1
ATOM 1953 N N . GLY A 1 244 ? 46.755 -19.240 53.785 1.00 41.62 244 GLY A N 1
ATOM 1954 C CA . GLY A 1 244 ? 47.899 -20.143 53.834 1.00 41.62 244 GLY A CA 1
ATOM 1955 C C . GLY A 1 244 ? 49.171 -19.339 54.122 1.00 41.62 244 GLY A C 1
ATOM 1956 O O . GLY A 1 244 ? 49.461 -18.427 53.357 1.00 41.62 244 GLY A O 1
ATOM 1957 N N . VAL A 1 245 ? 49.866 -19.742 55.197 1.00 40.69 245 VAL A N 1
ATOM 1958 C CA . VAL A 1 245 ? 51.272 -19.473 55.592 1.00 40.69 245 VAL A CA 1
ATOM 1959 C C . VAL A 1 245 ? 51.683 -18.022 55.852 1.00 40.69 245 VAL A C 1
ATOM 1961 O O . VAL A 1 245 ? 51.730 -17.210 54.908 1.00 40.69 245 VAL A O 1
#

Secondary structure (DSSP, 8-state):
--HHHHHHHTTSSEEEEEE--GGGHHHHHHHHHHHHHH--S-EEEEEEE-HHHHHHHHHHHHTSTTTTSEEEEEE--GGGGTTTS-S--S-TTT--THHHHGGGHHHH-TT-S-EEE--TTEEEEE---PPPPTT-----PPPP-TTT-PPPPPPPPPPP-----S-------EEEE--SSS-HHHH---HHHHHH----TTS-S-EEETTEEE-TT----------------------------

pLDDT: mean 71.16, std 21.5, range [25.12, 98.0]

Nearest PDB structures (foldseek):
  7zvj-assembly1_A  TM=7.767E-01  e=3.164E-04  Homo sapiens
  7zvj-assembly1_B  TM=7.264E-01  e=4.599E-04  Homo sapiens
  7ui7-assembly1_B  TM=7.187E-01  e=1.928E-03  Homo sapiens
  7zlu-assembly1_A  TM=6.800E-01  e=1.599E-03  Thermochaetoides thermophila
  5mu1-assembly1_A  TM=6.246E-01  e=6.705E-03  Thermochaetoides thermophila DSM 1495

Organism: Pomacea canaliculata (NCBI:txid400727)

InterPro domains:
  IPR002495 Glycosyl transferase, family 8 [PF01501] (15-126)
  IPR029044 Nucleotide-diphospho-sugar transferases [G3DSA:3.90.550.10] (15-160)
  IPR029044 Nucleotide-diphospho-sugar transferases [SSF53448] (14-193)
  IPR050748 Glycosyltransferase 8 domain-containing [PTHR13778] (12-145)

Solvent-accessible surface area (backbone atoms only — not comparable to full-atom values): 15769 Å² total; per-residue (Å²): 136,58,73,69,57,56,45,57,64,48,69,71,38,39,34,38,37,36,56,44,55,76,94,37,43,65,29,41,50,17,25,50,44,22,38,65,75,33,34,90,60,54,56,40,38,39,37,35,29,40,61,94,43,45,67,59,54,49,48,38,38,59,61,37,96,53,47,83,64,50,69,51,76,47,64,48,56,85,68,80,49,61,91,73,60,74,72,84,44,97,51,74,85,73,41,47,64,54,76,58,49,69,83,39,49,65,78,76,40,74,80,56,81,62,74,43,79,50,66,38,58,33,42,40,69,31,58,70,87,76,85,70,55,88,93,43,87,69,86,78,87,77,82,80,54,75,91,78,53,78,80,75,77,82,78,76,81,80,75,83,95,72,80,89,74,86,68,86,73,86,81,70,67,37,73,48,72,66,90,58,95,71,54,64,73,79,67,22,79,40,63,76,58,28,75,31,43,57,70,49,67,81,39,80,52,60,32,32,55,89,48,43,76,47,52,57,85,64,86,73,87,78,84,79,71,90,75,74,82,80,83,80,78,90,79,85,86,81,89,86,85,84,90,82,137

Radius of gyration: 23.91 Å; Cα contacts (8 Å, |Δi|>4): 300; chains: 1; bounding box: 82×50×80 Å

Mean predicted aligned error: 14.13 Å